Protein AF-A0A7L4R966-F1 (afdb_monomer)

Solvent-accessible surface area (backbone atoms only — not comparable to full-atom values): 13736 Å² total; per-residue (Å²): 116,69,69,61,38,50,58,34,18,56,29,56,20,38,30,76,81,69,46,56,59,28,62,60,49,52,53,50,52,37,44,76,53,75,39,75,69,44,72,50,102,75,61,29,39,36,34,77,32,66,62,62,89,56,29,38,35,40,34,16,38,58,23,34,49,86,76,50,84,62,70,34,65,50,76,50,66,62,84,94,44,49,32,39,34,12,28,48,56,23,23,53,18,39,45,49,49,52,55,48,57,55,68,40,50,98,67,24,20,30,38,36,35,35,29,29,15,48,62,26,53,65,91,36,84,92,46,38,29,44,40,48,52,52,49,53,51,49,30,57,74,70,70,54,73,44,71,31,38,36,25,30,34,63,34,68,51,53,63,70,52,62,74,95,72,58,64,87,88,57,57,67,78,76,44,28,40,86,81,56,77,56,26,26,42,36,26,17,54,81,45,73,70,20,44,53,51,50,51,49,52,44,65,71,67,73,47,85,41,42,46,75,53,99,42,81,56,94,49,54,14,52,58,45,42,80,77,24,44,13,25,26,36,19,27,36,36,45,67,56,77,65,42,44,74,19,35,31,52,52,65,19,55,53,51,41,54,56,51,64,76,72,108

Radius of gyration: 17.02 Å; Cα contacts (8 Å, |Δi|>4): 576; chains: 1; bounding box: 39×44×51 Å

Foldseek 3Di:
DQVQLQQQQQWAAALVVRDIDNLVSLCVLCVVLVFDWDADPSSKIKTKDDADDAEEEEEEESHAQPLEPGGDWDWDDDVPFIKIAFLVWPSLSSSLLSVCRSVAAPHHMYMRMYFRDQNPPCVDPVCHSVRLLVVVVVCVVVVHFHQEYEYETADAADFPDDPVPDDPVDDQVNTHDPPRQAFKEKEQFPDPVLVVVRQVLVVVVPDPNYYYDHDHDPGSQPVSVVRHRYIYMHTHWGDDNSYTGIMHGVVSSVVRSVSVNSD

Secondary structure (DSSP, 8-state):
-HHHHHHHHTS--BTTTTBSHHHHHHHHHHHHTT---EE-TTS-EEEEEEESS-EEEEEEE----TT--S--EEEEEETTEEEEEE--TTHHHHHHHHHHHHH--SSEEEEEEEES-SSTTTT-TTTTTHHHHHHHHHHHHTT---SEEEEE--B-S-BSS-GGG--TTS-HHHHB-TT----EEEE---SHHHHHHHHHHHHHH--TTEEE------SHHHHHTTTS-EEEEEEB-BS-TTSTTEEEEHHHHHHHHHHHTT-

pLDDT: mean 92.46, std 6.56, range [65.75, 98.62]

Nearest PDB structures (foldseek):
  2pe3-assembly1_D  TM=7.150E-01  e=3.458E-13  Pyrococcus horikoshii OT3
  1y0y-assembly1_A  TM=7.372E-01  e=1.527E-12  Pyrococcus horikoshii
  1xfo-assembly1_A  TM=7.292E-01  e=3.632E-12  Pyrococcus horikoshii
  5xoy-assembly1_B-2  TM=6.504E-01  e=4.153E-08  Thermus thermophilus HB27
  5xoy-assembly1_A-2  TM=6.232E-01  e=1.189E-07  Thermus thermophilus HB27

Structure (mmCIF, N/CA/C/O backbone):
data_AF-A0A7L4R966-F1
#
_entry.id   AF-A0A7L4R966-F1
#
loop_
_atom_site.group_PDB
_atom_site.id
_atom_site.type_symbol
_atom_site.label_atom_id
_atom_site.label_alt_id
_atom_site.label_comp_id
_atom_site.label_asym_id
_atom_site.label_entity_id
_atom_site.label_seq_id
_atom_site.pdbx_PDB_ins_code
_atom_site.Cartn_x
_atom_site.Cartn_y
_atom_site.Cartn_z
_atom_site.occupancy
_atom_site.B_iso_or_equiv
_atom_site.auth_seq_id
_atom_site.auth_comp_id
_atom_site.auth_asym_id
_atom_site.auth_atom_id
_atom_site.pdbx_PDB_model_num
ATOM 1 N N . MET A 1 1 ? -5.116 11.402 -12.173 1.00 70.12 1 MET A N 1
ATOM 2 C CA . MET A 1 1 ? -4.691 10.077 -11.661 1.00 70.12 1 MET A CA 1
ATOM 3 C C . MET A 1 1 ? -3.207 9.822 -11.926 1.00 70.12 1 MET A C 1
ATOM 5 O O . MET A 1 1 ? -2.430 9.867 -10.986 1.00 70.12 1 MET A O 1
ATOM 9 N N . VAL A 1 2 ? -2.783 9.681 -13.189 1.00 80.19 2 VAL A N 1
ATOM 10 C CA . VAL A 1 2 ? -1.385 9.358 -13.563 1.00 80.19 2 VAL A CA 1
ATOM 11 C C . VAL A 1 2 ? -0.346 10.358 -13.025 1.00 80.19 2 VAL A C 1
ATOM 13 O O . VAL A 1 2 ? 0.706 9.944 -12.550 1.00 80.19 2 VAL A O 1
ATOM 16 N N . GLY A 1 3 ? -0.6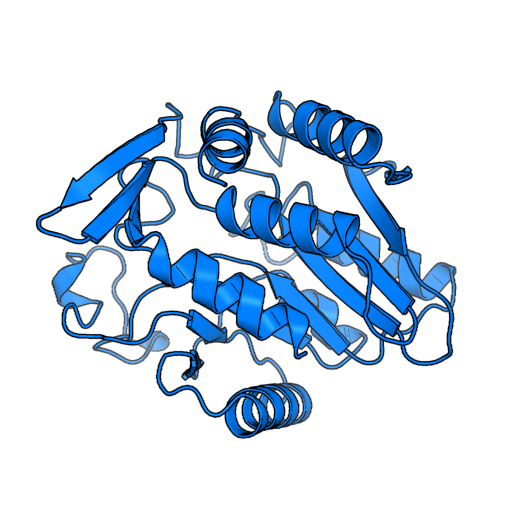46 11.664 -13.031 1.00 84.62 3 GLY A N 1
ATOM 17 C CA . GLY A 1 3 ? 0.282 12.696 -12.546 1.00 84.62 3 GLY A CA 1
ATOM 18 C C . GLY A 1 3 ? 0.690 12.556 -11.072 1.00 84.62 3 GLY A C 1
ATOM 19 O O . GLY A 1 3 ? 1.850 12.790 -10.749 1.00 84.62 3 GLY A O 1
ATOM 20 N N . GLY A 1 4 ? -0.222 12.115 -10.194 1.00 88.06 4 GLY A N 1
ATOM 21 C CA . GLY A 1 4 ? 0.089 11.910 -8.771 1.00 88.06 4 GLY A CA 1
ATOM 22 C C . GLY A 1 4 ? 1.010 10.710 -8.544 1.00 88.06 4 GLY A C 1
ATOM 23 O O . GLY A 1 4 ? 1.979 10.801 -7.799 1.00 88.06 4 GLY A O 1
ATOM 24 N N . ILE A 1 5 ? 0.775 9.618 -9.275 1.00 92.50 5 ILE A N 1
ATOM 25 C CA . ILE A 1 5 ? 1.628 8.421 -9.230 1.00 92.50 5 ILE A CA 1
ATOM 26 C C . ILE A 1 5 ? 3.024 8.742 -9.756 1.00 92.50 5 ILE A C 1
ATOM 28 O O . ILE A 1 5 ? 4.014 8.411 -9.115 1.00 92.50 5 ILE A O 1
ATOM 32 N N . LYS A 1 6 ? 3.108 9.452 -10.890 1.00 93.94 6 LYS A N 1
ATOM 33 C CA . LYS A 1 6 ? 4.376 9.949 -11.443 1.00 93.94 6 LYS A CA 1
ATOM 34 C C . LYS A 1 6 ? 5.157 10.751 -10.400 1.00 93.94 6 LYS A C 1
ATOM 36 O O . LYS A 1 6 ? 6.381 10.649 -10.348 1.00 93.94 6 LYS A O 1
ATOM 41 N N . GLY A 1 7 ? 4.455 11.543 -9.587 1.00 93.50 7 GLY A N 1
ATOM 42 C CA . GLY A 1 7 ? 5.028 12.300 -8.481 1.00 93.50 7 GLY A CA 1
ATOM 43 C C . GLY A 1 7 ? 5.726 11.413 -7.448 1.00 93.50 7 GLY A C 1
ATOM 44 O O . GLY A 1 7 ? 6.860 11.697 -7.074 1.00 93.50 7 GLY A O 1
ATOM 45 N N . LEU A 1 8 ? 5.098 10.307 -7.055 1.00 95.06 8 LEU A N 1
ATOM 46 C CA . LEU A 1 8 ? 5.644 9.369 -6.069 1.00 95.06 8 LEU A CA 1
ATOM 47 C C . LEU A 1 8 ? 6.736 8.467 -6.653 1.00 95.06 8 LEU A C 1
ATOM 49 O O . LEU A 1 8 ? 7.828 8.376 -6.097 1.00 95.06 8 LEU A O 1
ATOM 53 N N . ALA A 1 9 ? 6.474 7.849 -7.804 1.00 93.94 9 ALA A N 1
ATOM 54 C CA . ALA A 1 9 ? 7.360 6.862 -8.425 1.00 93.94 9 ALA A CA 1
ATOM 55 C C . ALA A 1 9 ? 8.722 7.446 -8.838 1.00 93.94 9 ALA A C 1
ATOM 57 O O . ALA A 1 9 ? 9.729 6.748 -8.830 1.00 93.94 9 ALA A O 1
ATOM 58 N N . ARG A 1 10 ? 8.783 8.744 -9.169 1.00 94.81 10 ARG A N 1
ATOM 59 C CA . ARG A 1 10 ? 10.034 9.440 -9.532 1.00 94.81 10 ARG A CA 1
ATOM 60 C C . ARG A 1 10 ? 10.806 10.009 -8.345 1.00 94.81 10 ARG A C 1
ATOM 62 O O . ARG A 1 10 ? 11.819 10.669 -8.553 1.00 94.81 10 ARG A O 1
ATOM 69 N N . ARG A 1 11 ? 10.319 9.821 -7.122 1.00 94.50 11 ARG A N 1
ATOM 70 C CA . ARG A 1 11 ? 10.960 10.337 -5.913 1.00 94.50 11 ARG A CA 1
ATOM 71 C C . ARG A 1 11 ? 11.415 9.155 -5.065 1.00 94.50 11 ARG A C 1
ATOM 73 O O . ARG A 1 11 ? 10.558 8.364 -4.676 1.00 94.50 11 ARG A O 1
ATOM 80 N N . PRO A 1 12 ? 12.720 9.000 -4.807 1.00 93.00 12 PRO A N 1
ATOM 81 C CA . PRO A 1 12 ? 13.205 7.962 -3.915 1.00 93.00 12 PRO A CA 1
ATOM 82 C C . PRO A 1 12 ? 12.959 8.354 -2.456 1.00 93.00 12 PRO A C 1
ATOM 84 O O . PRO A 1 12 ? 12.800 9.537 -2.124 1.00 93.00 12 PRO A O 1
ATOM 87 N N . PHE A 1 13 ? 12.967 7.347 -1.592 1.00 94.31 13 PHE A N 1
ATOM 88 C CA . PHE A 1 13 ? 13.159 7.509 -0.161 1.00 94.31 13 PHE A CA 1
ATOM 89 C C . PHE A 1 13 ? 13.846 6.261 0.386 1.00 94.31 13 PHE A C 1
ATOM 91 O O . PHE A 1 13 ? 13.414 5.148 0.106 1.00 94.31 13 PHE A O 1
ATOM 98 N N . ASP A 1 14 ? 14.923 6.460 1.132 1.00 91.94 14 ASP A N 1
ATOM 99 C CA . ASP A 1 14 ? 15.688 5.404 1.781 1.00 91.94 14 ASP A CA 1
ATOM 100 C C . ASP A 1 14 ? 15.198 5.262 3.225 1.00 91.94 14 ASP A C 1
ATOM 102 O O . ASP A 1 14 ? 15.312 6.197 4.021 1.00 91.94 14 ASP A O 1
ATOM 106 N N . GLY A 1 15 ? 14.654 4.094 3.572 1.00 88.94 15 GLY A N 1
ATOM 107 C CA . GLY A 1 15 ? 14.106 3.851 4.905 1.00 88.94 15 GLY A CA 1
ATOM 108 C C . GLY A 1 15 ? 15.143 3.676 6.019 1.00 88.94 15 GLY A C 1
ATOM 109 O O . GLY A 1 15 ? 14.811 3.833 7.198 1.00 88.94 15 GLY A O 1
ATOM 110 N N . HIS A 1 16 ? 16.407 3.403 5.679 1.00 86.56 16 HIS A N 1
ATOM 111 C CA . HIS A 1 16 ? 17.508 3.313 6.637 1.00 86.56 16 HIS A CA 1
ATOM 112 C C . HIS A 1 16 ? 18.003 4.697 7.043 1.00 86.56 16 HIS A C 1
ATOM 114 O O . HIS A 1 16 ? 18.103 4.999 8.234 1.00 86.56 16 HIS A O 1
ATOM 120 N N . THR A 1 17 ? 18.311 5.536 6.053 1.00 89.44 17 THR A N 1
ATOM 121 C CA . THR A 1 17 ? 18.842 6.888 6.288 1.00 89.44 17 THR A CA 1
ATOM 122 C C . THR A 1 17 ? 17.735 7.914 6.510 1.00 89.44 17 THR A C 1
ATOM 124 O O . THR A 1 17 ? 17.996 8.987 7.051 1.00 89.44 17 THR A O 1
ATOM 127 N N . ARG A 1 18 ? 16.492 7.576 6.139 1.00 89.38 18 ARG A N 1
ATOM 128 C CA . ARG A 1 18 ? 15.311 8.455 6.152 1.00 89.38 18 ARG A CA 1
ATOM 129 C C . ARG A 1 18 ? 15.494 9.699 5.300 1.00 89.38 18 ARG A C 1
ATOM 131 O O . ARG A 1 18 ? 15.049 10.791 5.656 1.00 89.38 18 ARG A O 1
ATOM 138 N N . THR A 1 19 ? 16.165 9.527 4.170 1.00 89.62 19 THR A N 1
ATOM 139 C CA . THR A 1 19 ? 16.445 10.606 3.229 1.00 89.62 19 THR A CA 1
ATOM 140 C C . THR A 1 19 ? 15.734 10.360 1.908 1.00 89.62 19 THR A C 1
ATOM 142 O O . THR A 1 19 ? 15.521 9.225 1.491 1.00 89.62 19 THR A O 1
ATOM 145 N N . GLY A 1 20 ? 15.331 11.440 1.242 1.00 92.25 20 GLY A N 1
ATOM 146 C CA . GLY A 1 20 ? 14.674 11.384 -0.059 1.00 92.25 20 GLY A CA 1
ATOM 147 C C . GLY A 1 20 ? 13.477 12.319 -0.164 1.00 92.25 20 GLY A C 1
ATOM 148 O O . GLY A 1 20 ? 12.910 12.780 0.826 1.00 92.25 20 GLY A O 1
ATOM 149 N N . THR A 1 21 ? 13.087 12.616 -1.399 1.00 95.56 21 THR A N 1
ATOM 150 C CA . THR A 1 21 ? 12.083 13.645 -1.704 1.00 95.56 21 THR A CA 1
ATOM 151 C C . THR A 1 21 ? 10.649 13.126 -1.666 1.00 95.56 21 THR A C 1
ATOM 153 O O . THR A 1 21 ? 9.713 13.923 -1.734 1.00 95.56 21 THR A O 1
ATOM 156 N N . ARG A 1 22 ? 10.429 11.805 -1.560 1.00 96.25 22 ARG A N 1
ATOM 157 C CA . ARG A 1 22 ? 9.064 11.253 -1.524 1.00 96.25 22 ARG A CA 1
ATOM 158 C C . ARG A 1 22 ? 8.321 11.651 -0.251 1.00 96.25 22 ARG A C 1
ATOM 160 O O . ARG A 1 22 ? 7.141 11.979 -0.326 1.00 96.25 22 ARG A O 1
ATOM 167 N N . HIS A 1 23 ? 9.010 11.670 0.889 1.00 97.12 23 HIS A N 1
ATOM 168 C CA . HIS A 1 23 ? 8.418 12.020 2.178 1.00 97.12 23 HIS A CA 1
ATOM 169 C C . HIS A 1 23 ? 7.844 13.446 2.184 1.00 97.12 23 HIS A C 1
ATOM 171 O O . HIS A 1 23 ? 6.656 13.627 2.453 1.00 97.12 23 HIS A O 1
ATOM 177 N N . SER A 1 24 ? 8.647 14.458 1.829 1.00 97.25 24 SER A N 1
ATOM 178 C CA . SER A 1 24 ? 8.173 15.850 1.757 1.00 97.25 24 SER A CA 1
ATOM 179 C C . SER A 1 24 ? 7.048 16.017 0.735 1.00 97.25 24 SER A C 1
ATOM 181 O O . SER A 1 24 ? 6.039 16.651 1.038 1.00 97.25 24 SER A O 1
ATOM 183 N N . TYR A 1 25 ? 7.159 15.357 -0.421 1.00 97.94 25 TYR A N 1
ATOM 184 C CA . TYR A 1 25 ? 6.119 15.371 -1.445 1.00 97.94 25 TYR A CA 1
ATOM 185 C C . TYR A 1 25 ? 4.770 14.833 -0.940 1.00 97.94 25 TYR A C 1
ATOM 187 O O . TYR A 1 25 ? 3.735 15.439 -1.209 1.00 97.94 25 TYR A O 1
ATOM 195 N N . ILE A 1 26 ? 4.754 13.726 -0.186 1.00 98.12 26 ILE A N 1
ATOM 196 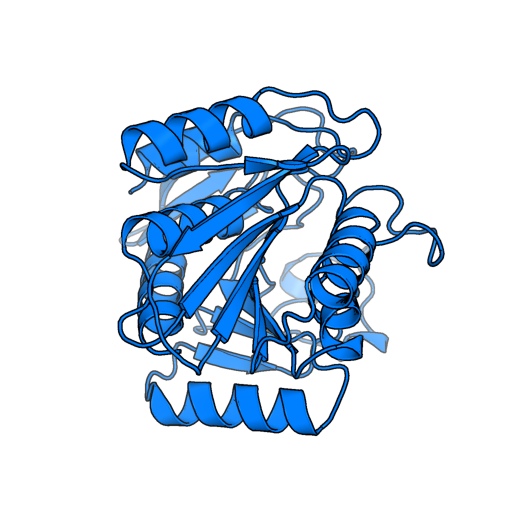C CA . ILE A 1 26 ? 3.518 13.182 0.405 1.00 98.12 26 ILE A CA 1
ATOM 197 C C . ILE A 1 26 ? 2.904 14.190 1.385 1.00 98.12 26 ILE A C 1
ATOM 199 O O . ILE A 1 26 ? 1.697 14.433 1.332 1.00 98.12 26 ILE A O 1
ATOM 203 N N . VAL A 1 27 ? 3.713 14.808 2.253 1.00 98.38 27 VAL A N 1
ATOM 204 C CA . VAL A 1 27 ? 3.237 15.821 3.212 1.00 98.38 27 VAL A CA 1
ATOM 205 C C . VAL A 1 27 ? 2.616 17.022 2.491 1.00 98.38 27 VAL A C 1
ATOM 207 O O . VAL A 1 27 ? 1.529 17.471 2.864 1.00 98.38 27 VAL A O 1
ATOM 210 N N . GLU A 1 28 ? 3.277 17.532 1.453 1.00 98.12 28 GLU A N 1
ATOM 211 C CA . GLU A 1 28 ? 2.787 18.645 0.632 1.00 98.12 28 GLU A CA 1
ATOM 212 C C . GLU A 1 28 ? 1.486 18.288 -0.093 1.00 98.12 28 GLU A C 1
ATOM 214 O O . GLU A 1 28 ? 0.517 19.046 -0.031 1.00 98.12 28 GLU A O 1
ATOM 219 N N . GLU A 1 29 ? 1.418 17.109 -0.716 1.00 98.12 29 GLU A N 1
ATOM 220 C CA . GLU A 1 29 ? 0.212 16.638 -1.399 1.00 98.12 29 GLU A CA 1
ATOM 221 C C . GLU A 1 29 ? -0.968 16.465 -0.441 1.00 98.12 29 GLU A C 1
ATOM 223 O O . GLU A 1 29 ? -2.089 16.842 -0.783 1.00 98.12 29 GLU A O 1
ATOM 228 N N . LEU A 1 30 ? -0.738 15.945 0.767 1.00 98.38 30 LEU A N 1
ATOM 229 C CA . LEU A 1 30 ? -1.771 15.843 1.799 1.00 98.38 30 LEU A CA 1
ATOM 230 C C . LEU A 1 30 ? -2.306 17.223 2.187 1.00 98.38 30 LEU A C 1
ATOM 232 O O . LEU A 1 30 ? -3.522 17.416 2.222 1.00 98.38 30 LEU A O 1
ATOM 236 N N . ARG A 1 31 ? -1.420 18.195 2.434 1.00 98.31 31 ARG A N 1
ATOM 237 C CA . ARG A 1 31 ? -1.814 19.577 2.762 1.00 98.31 31 ARG A CA 1
ATOM 238 C C . ARG A 1 31 ? -2.598 20.223 1.622 1.00 98.31 31 ARG A C 1
ATOM 240 O O . ARG A 1 31 ? -3.671 20.771 1.861 1.00 98.31 31 ARG A O 1
ATOM 247 N N . ARG A 1 32 ? -2.120 20.085 0.381 1.00 97.31 32 ARG A N 1
ATOM 248 C CA . ARG A 1 32 ? -2.788 20.595 -0.830 1.00 97.31 32 ARG A CA 1
ATOM 249 C C . ARG A 1 32 ? -4.191 20.011 -1.017 1.00 97.31 32 ARG A C 1
ATOM 251 O O . ARG A 1 32 ? -5.063 20.673 -1.566 1.00 97.31 32 ARG A O 1
ATOM 258 N N . ARG A 1 33 ? -4.421 18.789 -0.531 1.00 95.75 33 ARG A N 1
ATOM 259 C CA . ARG A 1 33 ? -5.718 18.087 -0.540 1.00 95.75 33 ARG A CA 1
ATOM 260 C C . ARG A 1 33 ? -6.565 18.348 0.712 1.00 95.75 33 ARG A C 1
ATOM 262 O O . ARG A 1 33 ? -7.506 17.605 0.984 1.00 95.75 33 ARG A O 1
ATOM 269 N N . GLY A 1 34 ? -6.222 19.350 1.524 1.00 96.69 34 GLY A N 1
ATOM 270 C CA . GLY A 1 34 ? -6.978 19.702 2.729 1.00 96.69 34 GLY A CA 1
ATOM 271 C C . GLY A 1 34 ? -6.879 18.666 3.857 1.00 96.69 34 GLY A C 1
ATOM 272 O O . GLY A 1 34 ? -7.761 18.574 4.715 1.00 96.69 34 GLY A O 1
ATOM 273 N N . CYS A 1 35 ? -5.837 17.834 3.864 1.00 97.94 35 CYS A N 1
ATOM 274 C CA . CYS A 1 35 ? -5.511 16.981 5.005 1.00 97.94 35 CYS A CA 1
ATOM 275 C C . CYS A 1 35 ? -4.589 17.719 5.983 1.00 97.94 35 CYS A C 1
ATOM 277 O O . CYS A 1 35 ? -3.901 18.673 5.626 1.00 97.94 35 CYS A O 1
ATOM 279 N N . ARG A 1 36 ? -4.560 17.251 7.234 1.00 97.75 36 ARG A N 1
ATOM 280 C CA . ARG A 1 36 ? -3.694 17.781 8.296 1.00 97.75 36 ARG A CA 1
ATOM 281 C C . ARG A 1 36 ? -2.683 16.705 8.710 1.00 97.75 36 ARG A C 1
ATOM 283 O O . ARG A 1 36 ? -2.922 16.029 9.708 1.00 97.75 36 ARG A O 1
ATOM 290 N N . PRO A 1 37 ? -1.618 16.477 7.919 1.00 98.31 37 PRO A N 1
ATOM 291 C CA . PRO A 1 37 ? -0.634 15.453 8.238 1.00 98.31 37 PRO A CA 1
ATOM 292 C C . PRO A 1 37 ? 0.167 15.811 9.492 1.00 98.31 37 PRO A C 1
ATOM 294 O O . PRO A 1 37 ? 0.593 16.957 9.653 1.00 98.31 37 PRO A O 1
ATOM 297 N N . GLN A 1 38 ? 0.416 14.816 10.338 1.00 98.19 38 GLN A N 1
ATOM 298 C CA . GLN A 1 38 ? 1.365 14.875 11.449 1.00 98.19 38 GLN A CA 1
ATOM 299 C C . GLN A 1 38 ? 2.537 13.946 11.145 1.00 98.19 38 GLN A C 1
ATOM 301 O O . GLN A 1 38 ? 2.323 12.812 10.731 1.00 98.19 38 GLN A O 1
ATOM 306 N N . VAL A 1 39 ? 3.767 14.413 11.342 1.00 97.62 39 VAL A N 1
ATOM 307 C CA . VAL A 1 39 ? 4.967 13.587 11.161 1.00 97.62 39 VAL A CA 1
ATOM 308 C C . VAL A 1 39 ? 5.505 13.224 12.536 1.00 97.62 39 VAL A C 1
ATOM 310 O O . VAL A 1 39 ? 5.703 14.109 13.368 1.00 97.62 39 VAL A O 1
ATOM 313 N N . ASP A 1 40 ? 5.701 11.934 12.797 1.00 95.50 40 ASP A N 1
ATOM 314 C CA . ASP A 1 40 ? 6.266 11.479 14.066 1.00 95.50 40 ASP A CA 1
ATOM 315 C C . ASP A 1 40 ? 7.807 11.495 14.061 1.00 95.50 40 ASP A C 1
ATOM 317 O O . ASP A 1 40 ? 8.461 11.717 13.041 1.00 95.50 40 ASP A O 1
ATOM 321 N N . ARG A 1 41 ? 8.419 11.215 15.219 1.00 92.94 41 ARG A N 1
ATOM 322 C CA . ARG A 1 41 ? 9.888 11.155 15.367 1.00 92.94 41 ARG A CA 1
ATOM 323 C C . ARG A 1 41 ? 10.567 10.062 14.528 1.00 92.94 41 ARG A C 1
ATOM 325 O O . ARG A 1 41 ? 11.795 9.997 14.466 1.00 92.94 41 ARG A O 1
ATOM 332 N N . TYR A 1 42 ? 9.791 9.146 13.955 1.00 91.94 42 TYR A N 1
ATOM 333 C CA . TYR A 1 42 ? 10.275 8.064 13.107 1.00 91.94 42 TYR A CA 1
ATOM 334 C C . TYR A 1 42 ? 10.138 8.383 11.614 1.00 91.94 42 TYR A C 1
ATOM 336 O O . TYR A 1 42 ? 10.589 7.580 10.800 1.00 91.94 42 TYR A O 1
ATOM 344 N N . GLY A 1 43 ? 9.590 9.552 11.264 1.00 93.94 43 GLY A N 1
ATOM 345 C CA . GLY A 1 43 ? 9.334 9.956 9.885 1.00 93.94 43 GLY A CA 1
ATOM 346 C C . GLY A 1 43 ? 8.073 9.325 9.297 1.00 93.94 43 GLY A C 1
ATOM 347 O O . GLY A 1 43 ? 7.896 9.363 8.084 1.00 93.94 43 GLY A O 1
ATOM 348 N N . ASN A 1 44 ? 7.201 8.727 10.118 1.00 97.50 44 ASN A N 1
ATOM 349 C CA . ASN A 1 44 ? 5.909 8.267 9.620 1.00 97.50 44 ASN A CA 1
ATOM 350 C C . ASN A 1 44 ? 4.950 9.451 9.527 1.00 97.50 44 ASN A C 1
ATOM 352 O O . ASN A 1 44 ? 4.924 10.317 10.407 1.00 97.50 44 ASN A O 1
ATOM 356 N N . ILE A 1 45 ? 4.125 9.456 8.486 1.00 98.56 45 ILE A N 1
ATOM 357 C CA . ILE A 1 45 ? 3.135 10.504 8.242 1.00 98.56 45 ILE A CA 1
ATOM 358 C C . ILE A 1 45 ? 1.762 9.968 8.635 1.00 98.56 45 ILE A C 1
ATOM 360 O O . ILE A 1 45 ? 1.339 8.931 8.137 1.00 98.56 45 ILE A O 1
ATOM 364 N N . TRP A 1 46 ? 1.055 10.693 9.494 1.00 98.56 46 TRP A N 1
ATOM 365 C CA . TRP A 1 46 ? -0.246 10.332 10.045 1.00 98.56 46 TRP A CA 1
ATOM 366 C C . TRP A 1 46 ? -1.322 11.300 9.572 1.00 98.56 46 TRP A C 1
ATOM 368 O O . TRP A 1 46 ? -1.145 12.517 9.636 1.00 98.56 46 TRP A O 1
ATOM 378 N N . VAL A 1 47 ? -2.471 10.771 9.165 1.00 98.56 47 VAL A N 1
ATOM 379 C CA . VAL A 1 47 ? -3.678 11.553 8.885 1.00 98.56 47 VAL A CA 1
ATOM 380 C C . VAL A 1 47 ? -4.872 10.865 9.527 1.00 98.56 47 VAL A C 1
ATOM 382 O O . VAL A 1 47 ? -5.173 9.718 9.219 1.00 98.56 47 VAL A O 1
ATOM 385 N N . GLU A 1 48 ? -5.596 11.579 10.381 1.00 97.94 48 GLU A N 1
ATOM 386 C CA . GLU A 1 48 ? -6.853 11.100 10.958 1.00 97.94 48 GLU A CA 1
ATOM 387 C C . GLU A 1 48 ? -8.037 11.824 10.303 1.00 97.94 48 GLU A C 1
ATOM 389 O O . GLU A 1 48 ? -8.016 13.048 10.142 1.00 97.94 48 GLU A O 1
ATOM 394 N N . LYS A 1 49 ? -9.076 11.080 9.903 1.00 97.38 49 LYS A N 1
ATOM 395 C CA . LYS A 1 49 ? -10.309 11.634 9.313 1.00 97.38 49 LYS A CA 1
ATOM 396 C C . LYS A 1 49 ? -11.549 10.935 9.859 1.00 97.38 49 LYS A C 1
ATOM 398 O O . LYS A 1 49 ? -11.520 9.747 10.180 1.00 97.38 49 LYS A O 1
ATOM 403 N N . GLY A 1 50 ? -12.660 11.667 9.833 1.00 95.75 50 GLY A N 1
ATOM 404 C CA . GLY A 1 50 ? -13.961 11.181 10.277 1.00 95.75 50 GLY A CA 1
ATOM 405 C C . GLY A 1 50 ? -14.095 11.150 11.797 1.00 95.75 50 GLY A C 1
ATOM 406 O O . GLY A 1 50 ? -13.165 11.461 12.542 1.00 95.75 50 GLY A O 1
ATOM 407 N N . SER A 1 51 ? -15.285 10.783 12.245 1.00 92.50 51 SER A N 1
ATOM 408 C CA . SER A 1 51 ? -15.649 10.655 13.649 1.00 92.50 51 SER A CA 1
ATOM 409 C C . SER A 1 51 ? -16.572 9.448 13.810 1.00 92.50 51 SER A C 1
ATOM 411 O O . SER A 1 51 ? -17.338 9.094 12.913 1.00 92.50 51 SER A O 1
ATOM 413 N N . GLY A 1 52 ? -16.466 8.760 14.942 1.00 91.94 52 GLY A N 1
ATOM 414 C CA . GLY A 1 52 ? -17.294 7.598 15.251 1.00 91.94 52 GLY A CA 1
ATOM 415 C C . GLY A 1 52 ? -16.521 6.491 15.953 1.00 91.94 52 GLY A C 1
ATOM 416 O O . GLY A 1 52 ? -15.303 6.563 16.106 1.00 91.94 52 GLY A O 1
ATOM 417 N N . LYS A 1 53 ? -17.260 5.471 16.400 1.00 91.62 53 LYS A N 1
ATOM 418 C CA . LYS A 1 53 ? -16.706 4.361 17.190 1.00 91.62 53 LYS A CA 1
ATOM 419 C C . LYS A 1 53 ? -15.848 3.418 16.345 1.00 91.62 53 LYS A C 1
ATOM 421 O O . LYS A 1 53 ? -14.759 3.051 16.772 1.00 91.62 53 LYS A O 1
ATOM 426 N N . ARG A 1 54 ? -16.326 3.060 15.146 1.00 95.50 54 ARG A N 1
ATOM 427 C CA . ARG A 1 54 ? -15.590 2.177 14.233 1.00 95.50 54 ARG A CA 1
ATOM 428 C C . ARG A 1 54 ? -14.367 2.910 13.686 1.00 95.50 54 ARG A C 1
ATOM 430 O O . ARG A 1 54 ? -14.527 3.976 13.094 1.00 95.50 54 ARG A O 1
ATOM 437 N N . THR A 1 55 ? -13.183 2.344 13.873 1.00 97.88 55 THR A N 1
ATOM 438 C CA . THR A 1 55 ? -11.891 2.884 13.451 1.00 97.88 55 THR A CA 1
ATOM 439 C C . THR A 1 55 ? -11.183 1.908 12.517 1.00 97.88 55 THR A C 1
ATOM 441 O O . THR A 1 55 ? -10.944 0.761 12.880 1.00 97.88 55 THR A O 1
ATOM 444 N N . VAL A 1 56 ? -10.783 2.369 11.334 1.00 98.00 56 VAL A N 1
ATOM 445 C CA . VAL A 1 56 ? -9.982 1.586 10.376 1.00 98.00 56 VAL A CA 1
ATOM 446 C C . VAL A 1 56 ? -8.600 2.209 10.226 1.00 98.00 56 VAL A C 1
ATOM 448 O O . VAL A 1 56 ? -8.478 3.432 10.192 1.00 98.00 56 VAL A O 1
ATOM 451 N N . LEU A 1 57 ? -7.560 1.385 10.127 1.00 98.50 57 LEU A N 1
ATOM 452 C CA . LEU A 1 57 ? -6.208 1.849 9.823 1.00 98.50 57 LEU A CA 1
ATOM 453 C C . LEU A 1 57 ? -5.807 1.413 8.416 1.00 98.50 57 LEU A C 1
ATOM 455 O O . LEU A 1 57 ? -5.888 0.232 8.096 1.00 98.50 57 LEU A O 1
ATOM 459 N N . PHE A 1 58 ? -5.339 2.353 7.604 1.00 98.44 58 PHE A N 1
ATOM 460 C CA . PHE A 1 58 ? -4.726 2.094 6.305 1.00 98.44 58 PHE A CA 1
ATOM 461 C C . PHE A 1 58 ? -3.255 2.494 6.371 1.00 98.44 58 PHE A C 1
ATOM 463 O O . PHE A 1 58 ? -2.944 3.619 6.762 1.00 98.44 58 PHE A O 1
ATOM 470 N N . SER A 1 59 ? -2.359 1.588 5.997 1.00 97.94 59 SER A N 1
ATOM 471 C CA . SER A 1 59 ? -0.920 1.848 5.931 1.00 97.94 59 SER A CA 1
ATOM 472 C C . SER A 1 59 ? -0.407 1.693 4.509 1.00 97.94 59 SER A C 1
ATOM 474 O O . SER A 1 59 ? -0.977 0.930 3.742 1.00 97.94 59 SER A O 1
ATOM 476 N N . SER A 1 60 ? 0.658 2.394 4.153 1.00 97.62 60 SER A N 1
ATOM 477 C CA . SER A 1 60 ? 1.433 2.157 2.932 1.00 97.62 60 SER A CA 1
ATOM 478 C C . SER A 1 60 ? 2.856 2.637 3.172 1.00 97.62 60 SER A C 1
ATOM 480 O O . SER A 1 60 ? 3.025 3.768 3.639 1.00 97.62 60 SER A O 1
ATOM 482 N N . HIS A 1 61 ? 3.868 1.852 2.833 1.00 95.81 61 HIS A N 1
ATOM 483 C CA . HIS A 1 61 ? 5.242 2.294 3.041 1.00 95.81 61 HIS A CA 1
ATOM 484 C C . HIS A 1 61 ? 5.709 3.234 1.930 1.00 95.81 61 HIS A C 1
ATOM 486 O O . HIS A 1 61 ? 5.259 3.170 0.785 1.00 95.81 61 HIS A O 1
ATOM 492 N N . LEU A 1 62 ? 6.547 4.197 2.305 1.00 95.56 62 LEU A N 1
ATOM 493 C CA . LEU A 1 62 ? 7.026 5.249 1.414 1.00 95.56 62 LEU A CA 1
ATOM 494 C C . LEU A 1 62 ? 8.475 5.023 0.977 1.00 95.56 62 LEU A C 1
ATOM 496 O O . LEU A 1 62 ? 8.899 5.626 -0.009 1.00 95.56 62 LEU A O 1
ATOM 500 N N . ASP A 1 63 ? 9.228 4.171 1.665 1.00 93.88 63 ASP A N 1
ATOM 501 C CA . ASP A 1 63 ? 10.566 3.782 1.238 1.00 93.88 63 ASP A CA 1
ATOM 502 C C . ASP A 1 63 ? 10.557 2.962 -0.060 1.00 93.88 63 ASP A C 1
ATOM 504 O O . ASP A 1 63 ? 9.523 2.502 -0.545 1.00 93.88 63 ASP A O 1
ATOM 508 N N . VAL A 1 64 ? 11.723 2.910 -0.695 1.00 92.00 64 VAL A N 1
ATOM 509 C CA . VAL A 1 64 ? 11.996 2.161 -1.924 1.00 92.00 64 VAL A CA 1
ATOM 510 C C . VAL A 1 64 ? 13.065 1.129 -1.607 1.00 92.00 64 VAL A C 1
ATOM 512 O O . VAL A 1 64 ? 13.980 1.428 -0.837 1.00 92.00 64 VAL A O 1
ATOM 515 N N . ASP A 1 65 ? 12.989 -0.043 -2.241 1.00 89.44 65 ASP A N 1
ATOM 516 C CA . ASP A 1 65 ? 14.033 -1.058 -2.122 1.00 89.44 65 ASP A CA 1
ATOM 517 C C . ASP A 1 65 ? 15.421 -0.440 -2.418 1.00 89.44 65 ASP A C 1
ATOM 519 O O . ASP A 1 65 ? 15.623 0.163 -3.483 1.00 89.44 65 ASP A O 1
ATOM 523 N N . PRO A 1 66 ? 16.404 -0.580 -1.508 1.00 87.00 66 PRO A N 1
ATOM 524 C CA . PRO A 1 66 ? 17.721 0.043 -1.648 1.00 87.00 66 PRO A CA 1
ATOM 525 C C . PRO A 1 66 ? 18.529 -0.468 -2.854 1.00 87.00 66 PRO A C 1
ATOM 527 O O . PRO A 1 66 ? 19.515 0.159 -3.252 1.00 87.00 66 PRO A O 1
ATOM 530 N N . ARG A 1 67 ? 18.137 -1.591 -3.474 1.00 87.56 67 ARG A N 1
ATOM 531 C CA . ARG A 1 67 ? 18.731 -2.095 -4.725 1.00 87.56 67 ARG A CA 1
ATOM 532 C C . ARG A 1 67 ? 18.359 -1.228 -5.930 1.00 87.56 67 ARG A C 1
ATOM 534 O O . ARG A 1 67 ? 19.105 -1.193 -6.913 1.00 87.56 67 ARG A O 1
ATOM 541 N N . ILE A 1 68 ? 17.25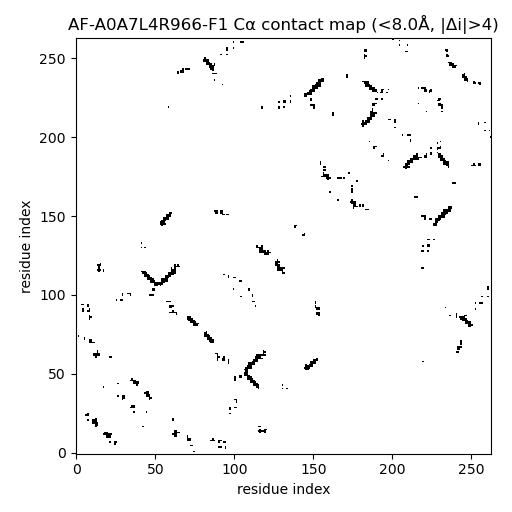9 -0.477 -5.860 1.00 88.56 68 ILE A N 1
ATOM 542 C CA . ILE A 1 68 ? 16.797 0.401 -6.937 1.00 88.56 68 ILE A CA 1
ATOM 543 C C . ILE A 1 68 ? 17.581 1.718 -6.912 1.00 88.56 68 ILE A C 1
ATOM 545 O O . ILE A 1 68 ? 17.229 2.689 -6.247 1.00 88.56 68 ILE A O 1
ATOM 549 N N . ARG A 1 69 ? 18.648 1.785 -7.715 1.00 84.38 69 ARG A N 1
ATOM 550 C CA . ARG A 1 69 ? 19.515 2.979 -7.806 1.00 84.38 69 ARG A CA 1
ATOM 551 C C . ARG A 1 69 ? 18.980 4.087 -8.713 1.00 84.38 69 ARG A C 1
ATOM 553 O O . ARG A 1 69 ? 19.427 5.227 -8.628 1.00 84.38 69 ARG A O 1
ATOM 560 N N . ARG A 1 70 ? 18.074 3.756 -9.637 1.00 86.81 70 ARG A N 1
ATOM 561 C CA . ARG A 1 70 ? 17.520 4.700 -10.617 1.00 86.81 70 ARG A CA 1
ATOM 562 C C . ARG A 1 70 ? 16.008 4.589 -10.638 1.00 86.81 70 ARG A C 1
ATOM 564 O O . ARG A 1 70 ? 15.455 3.591 -11.091 1.00 86.81 70 ARG A O 1
ATOM 571 N N . VAL A 1 71 ? 15.349 5.649 -10.185 1.00 88.75 71 VAL A N 1
ATOM 572 C CA . VAL A 1 71 ? 13.895 5.758 -10.255 1.00 88.75 71 VAL A CA 1
ATOM 573 C C . VAL A 1 71 ? 13.462 6.141 -11.663 1.00 88.75 71 VAL A C 1
ATOM 575 O O . VAL A 1 71 ? 14.032 7.028 -12.301 1.00 88.75 71 VAL A O 1
ATOM 578 N N . SER A 1 72 ? 12.431 5.472 -12.161 1.00 88.31 72 SER A N 1
ATOM 579 C CA . SER A 1 72 ? 11.834 5.789 -13.449 1.00 88.31 72 SER A CA 1
ATOM 580 C C . SER A 1 72 ? 10.317 5.706 -13.356 1.00 88.31 72 SER A C 1
ATOM 582 O O . SER A 1 72 ? 9.766 5.030 -12.489 1.00 88.31 72 SER A O 1
ATOM 584 N N . PHE A 1 73 ? 9.641 6.450 -14.229 1.00 94.00 73 PHE A N 1
ATOM 585 C CA . PHE A 1 73 ? 8.202 6.324 -14.408 1.00 94.00 73 PHE A CA 1
ATOM 586 C C . PHE A 1 73 ? 7.818 6.684 -15.835 1.00 94.00 73 PHE A C 1
ATOM 588 O O . PHE A 1 73 ? 8.169 7.771 -16.326 1.00 94.00 73 PHE A O 1
ATOM 595 N N . ARG A 1 74 ? 7.044 5.796 -16.451 1.00 94.88 74 ARG A N 1
ATOM 596 C CA . ARG A 1 74 ? 6.440 5.933 -17.771 1.00 94.88 74 ARG A CA 1
ATOM 597 C C . ARG A 1 74 ? 4.963 5.560 -17.682 1.00 94.88 74 ARG A C 1
ATOM 599 O O . ARG A 1 74 ? 4.552 4.742 -16.866 1.00 94.88 74 ARG A O 1
ATOM 606 N N . SER A 1 75 ? 4.166 6.181 -18.534 1.00 94.88 75 SER A N 1
ATOM 607 C CA . SER A 1 75 ? 2.781 5.791 -18.767 1.00 94.88 75 SER A CA 1
ATOM 608 C C . SER A 1 75 ? 2.577 5.725 -20.265 1.00 94.88 75 SER A C 1
ATOM 610 O O . SER A 1 75 ? 2.975 6.659 -20.961 1.00 94.88 75 SER A O 1
ATOM 612 N N . GLY A 1 76 ? 1.957 4.658 -20.740 1.00 93.81 76 GLY A N 1
ATOM 613 C CA . GLY A 1 76 ? 1.716 4.439 -22.157 1.00 93.81 76 GLY A CA 1
ATOM 614 C C . GLY A 1 76 ? 0.527 3.521 -22.376 1.00 93.81 76 GLY A C 1
ATOM 615 O O . GLY A 1 76 ? -0.274 3.292 -21.462 1.00 93.81 76 GLY A O 1
ATOM 616 N N . SER A 1 77 ? 0.440 2.999 -23.591 1.00 94.06 77 SER A N 1
ATOM 617 C CA . SER A 1 77 ? -0.537 1.987 -23.970 1.00 94.06 77 SER A CA 1
ATOM 618 C C . SER A 1 77 ? 0.187 0.721 -24.418 1.00 94.06 77 SER A C 1
ATOM 620 O O . SER A 1 77 ? 1.193 0.808 -25.116 1.00 94.06 77 SER A O 1
ATOM 622 N N . GLU A 1 78 ? -0.331 -0.437 -24.027 1.00 89.81 78 GLU A N 1
ATOM 623 C CA . GLU A 1 78 ? 0.032 -1.745 -24.578 1.00 89.81 78 GLU A CA 1
ATOM 624 C C . GLU A 1 78 ? -1.251 -2.336 -25.182 1.00 89.81 78 GLU A C 1
ATOM 626 O O . GLU A 1 78 ? -2.180 -2.715 -24.460 1.00 89.81 78 GLU A O 1
ATOM 631 N N . GLY A 1 79 ? -1.360 -2.291 -26.515 1.00 90.06 79 GLY A N 1
ATOM 632 C CA . GLY A 1 79 ? -2.641 -2.460 -27.208 1.00 90.06 79 GLY A CA 1
ATOM 633 C C . GLY A 1 79 ? -3.659 -1.403 -26.758 1.00 90.06 79 GLY A C 1
ATOM 634 O O . GLY A 1 79 ? -3.343 -0.217 -26.661 1.00 90.06 79 GLY A O 1
ATOM 635 N N . GLU A 1 80 ? -4.873 -1.835 -26.415 1.00 88.44 80 GLU A N 1
ATOM 636 C CA . GLU A 1 80 ? -5.939 -0.956 -25.902 1.00 88.44 80 GLU A CA 1
ATOM 637 C C . GLU A 1 80 ? -5.786 -0.602 -24.408 1.00 88.44 80 GLU A C 1
ATOM 639 O O . GLU A 1 80 ? -6.524 0.226 -23.861 1.00 88.44 80 GLU A O 1
ATOM 644 N N . ARG A 1 81 ? -4.836 -1.227 -23.701 1.00 91.06 81 ARG A N 1
ATOM 645 C CA . ARG A 1 81 ? -4.697 -1.089 -22.246 1.00 91.06 81 ARG A CA 1
ATOM 646 C C . ARG A 1 81 ? -3.747 0.048 -21.905 1.00 91.06 81 ARG A C 1
ATOM 648 O O . ARG A 1 81 ? -2.607 0.075 -22.352 1.00 91.06 81 ARG A O 1
ATOM 655 N N . LYS A 1 82 ? -4.171 0.951 -21.017 1.00 95.88 82 LYS A N 1
ATOM 656 C CA . LYS A 1 82 ? -3.265 1.937 -20.404 1.00 95.88 82 LYS A CA 1
ATOM 657 C C . LYS A 1 82 ? -2.415 1.265 -19.334 1.00 95.88 82 LYS A C 1
ATOM 659 O O . LYS A 1 82 ? -2.969 0.706 -18.385 1.00 95.88 82 LYS A O 1
ATOM 664 N N . VAL A 1 83 ? -1.099 1.384 -19.449 1.00 96.12 83 VAL A N 1
ATOM 665 C CA . VAL A 1 83 ? -0.121 0.749 -18.558 1.00 96.12 83 VAL A CA 1
ATOM 666 C C . VAL A 1 83 ? 0.769 1.810 -17.915 1.00 96.12 83 VAL A C 1
ATOM 668 O O . VAL A 1 83 ? 1.146 2.808 -18.535 1.00 96.12 83 VAL A O 1
ATOM 671 N N . LEU A 1 84 ? 1.066 1.605 -16.636 1.00 96.25 84 LEU A N 1
ATOM 672 C CA . LEU A 1 84 ? 2.073 2.340 -15.881 1.00 96.25 84 LEU A CA 1
ATOM 673 C C . LEU A 1 84 ? 3.320 1.472 -15.771 1.00 96.25 84 LEU A C 1
ATOM 675 O O . LEU A 1 84 ? 3.196 0.267 -15.569 1.00 96.25 84 LEU A O 1
ATOM 679 N N . SER A 1 85 ? 4.500 2.074 -15.867 1.00 95.69 85 SER A N 1
ATOM 680 C CA . SER A 1 85 ? 5.765 1.357 -15.701 1.00 95.69 85 SER A CA 1
ATOM 681 C C . SER A 1 85 ? 6.767 2.167 -14.893 1.00 95.69 85 SER A C 1
ATOM 683 O O . SER A 1 85 ? 6.807 3.393 -15.034 1.00 95.69 85 SER A O 1
ATOM 685 N N . GLY A 1 86 ? 7.587 1.511 -14.076 1.00 94.19 86 GLY A N 1
ATOM 686 C CA . GLY A 1 86 ? 8.619 2.170 -13.279 1.00 94.19 86 GLY A CA 1
ATOM 687 C C . GLY A 1 86 ? 8.800 1.561 -11.895 1.00 94.19 86 GLY A C 1
ATOM 688 O O . GLY A 1 86 ? 8.547 0.385 -11.685 1.00 94.19 86 GLY A O 1
ATOM 689 N N . VAL A 1 87 ? 9.196 2.394 -10.934 1.00 93.81 87 VAL A N 1
ATOM 690 C CA . VAL A 1 87 ? 9.245 2.024 -9.510 1.00 93.81 87 VAL A CA 1
ATOM 691 C C . VAL A 1 87 ? 7.848 2.218 -8.920 1.00 93.81 87 VAL A C 1
ATOM 693 O O . VAL A 1 87 ? 7.481 3.326 -8.518 1.00 93.81 87 VAL A O 1
ATOM 696 N N . LEU A 1 88 ? 7.027 1.170 -8.988 1.00 95.88 88 LEU A N 1
ATOM 697 C CA . LEU A 1 88 ? 5.629 1.178 -8.551 1.00 95.88 88 LEU A CA 1
ATO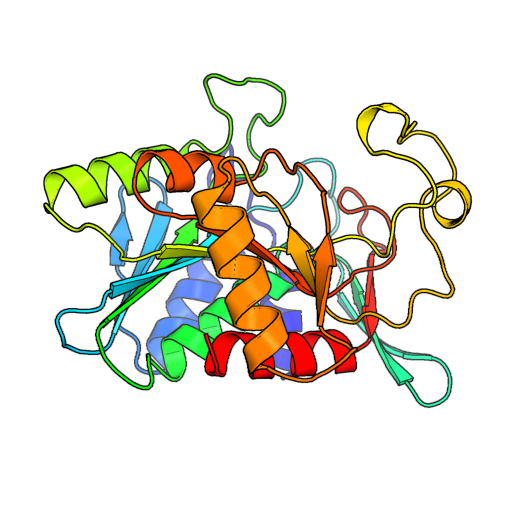M 698 C C . LEU A 1 88 ? 5.486 0.734 -7.093 1.00 95.88 88 LEU A C 1
ATOM 700 O O . LEU A 1 88 ? 4.585 1.226 -6.413 1.00 95.88 88 LEU A O 1
ATOM 704 N N . ASP A 1 89 ? 6.405 -0.099 -6.619 1.00 94.38 89 ASP A N 1
ATOM 705 C CA . ASP A 1 89 ? 6.552 -0.495 -5.225 1.00 94.38 89 ASP A CA 1
ATOM 706 C C . ASP A 1 89 ? 7.251 0.603 -4.376 1.00 94.38 89 ASP A C 1
ATOM 708 O O . ASP A 1 89 ? 8.359 1.043 -4.698 1.00 94.38 89 ASP A O 1
ATOM 712 N N . ASN A 1 90 ? 6.635 1.190 -3.346 1.00 95.06 90 ASN A N 1
ATOM 713 C CA . ASN A 1 90 ? 5.194 1.224 -3.061 1.00 95.06 90 ASN A CA 1
ATOM 714 C C . ASN A 1 90 ? 4.582 2.606 -3.348 1.00 95.06 90 ASN A C 1
ATOM 716 O O . ASN A 1 90 ? 3.717 3.139 -2.645 1.00 95.06 90 ASN A O 1
ATOM 720 N N . ALA A 1 91 ? 5.024 3.222 -4.448 1.00 96.81 91 ALA A N 1
ATOM 721 C CA . ALA A 1 91 ? 4.424 4.439 -4.987 1.00 96.81 91 ALA A CA 1
ATOM 722 C C . ALA A 1 91 ? 2.917 4.278 -5.270 1.00 96.81 91 ALA A C 1
ATOM 724 O O . ALA A 1 91 ? 2.160 5.244 -5.136 1.00 96.81 91 ALA A O 1
ATOM 725 N N . ILE A 1 92 ? 2.467 3.079 -5.650 1.00 97.69 92 ILE A N 1
ATOM 726 C CA . ILE A 1 92 ? 1.052 2.783 -5.891 1.00 97.69 92 ILE A CA 1
ATOM 727 C C . ILE A 1 92 ? 0.249 2.745 -4.591 1.00 97.69 92 ILE A C 1
ATOM 729 O O . ILE A 1 92 ? -0.777 3.429 -4.522 1.00 97.69 92 ILE A O 1
ATOM 733 N N . GLY A 1 93 ? 0.706 2.033 -3.559 1.00 97.75 93 GLY A N 1
ATOM 734 C CA . GLY A 1 93 ? 0.036 2.010 -2.260 1.00 97.75 93 GLY A CA 1
ATOM 735 C C . GLY A 1 93 ? -0.002 3.392 -1.621 1.00 97.75 93 GLY A C 1
ATOM 736 O O . GLY A 1 93 ? -1.076 3.843 -1.222 1.00 97.75 93 GLY A O 1
ATOM 737 N N . CYS A 1 94 ? 1.107 4.140 -1.670 1.00 98.19 94 CYS A N 1
ATOM 738 C CA . CYS A 1 94 ? 1.136 5.548 -1.261 1.00 98.19 94 CYS A CA 1
ATOM 739 C C . CYS A 1 94 ? 0.091 6.390 -2.011 1.00 98.19 94 CYS A C 1
ATOM 741 O O . CYS A 1 94 ? -0.627 7.191 -1.411 1.00 98.19 94 CYS A O 1
ATOM 743 N N . TYR A 1 95 ? -0.035 6.222 -3.331 1.00 98.25 95 TYR A N 1
ATOM 744 C CA . TYR A 1 95 ? -1.016 6.978 -4.108 1.00 98.25 95 TYR A CA 1
ATOM 745 C C . TYR A 1 95 ? -2.459 6.635 -3.724 1.00 98.25 95 TYR A C 1
ATOM 747 O O . TYR A 1 95 ? -3.298 7.527 -3.590 1.00 98.25 95 TYR A O 1
ATOM 755 N N . ILE A 1 96 ? -2.756 5.349 -3.538 1.00 98.56 96 ILE A N 1
ATOM 756 C CA . ILE A 1 96 ? -4.071 4.884 -3.094 1.00 98.56 96 ILE A CA 1
ATOM 757 C C . ILE A 1 96 ? -4.389 5.473 -1.717 1.00 98.56 96 ILE A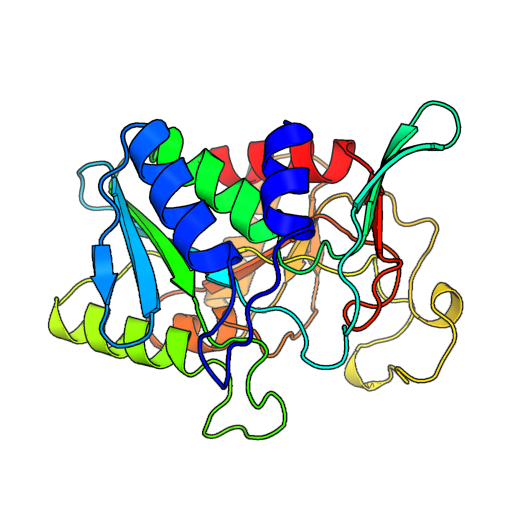 C 1
ATOM 759 O O . ILE A 1 96 ? -5.458 6.058 -1.537 1.00 98.56 96 ILE A O 1
ATOM 763 N N . ASN A 1 97 ? -3.452 5.384 -0.774 1.00 98.44 97 ASN A N 1
ATOM 764 C CA . ASN A 1 97 ? -3.623 5.870 0.590 1.00 98.44 97 ASN A CA 1
ATOM 765 C C . ASN A 1 97 ? -3.828 7.397 0.634 1.00 98.44 97 ASN A C 1
ATOM 767 O O . ASN A 1 97 ? -4.717 7.883 1.331 1.00 98.44 97 ASN A O 1
ATOM 771 N N . LEU A 1 98 ? -3.111 8.160 -0.206 1.00 98.19 98 LEU A N 1
ATOM 772 C CA . LEU A 1 98 ? -3.346 9.598 -0.410 1.00 98.19 98 LEU A CA 1
ATOM 773 C C . LEU A 1 98 ? -4.788 9.900 -0.840 1.00 98.19 98 LEU A C 1
ATOM 775 O O . LEU A 1 98 ? -5.419 10.805 -0.293 1.00 98.19 98 LEU A O 1
ATOM 779 N N . LEU A 1 99 ? -5.321 9.153 -1.812 1.00 97.75 99 LEU A N 1
ATOM 780 C CA . LEU A 1 99 ? -6.693 9.347 -2.294 1.00 97.75 99 LEU A CA 1
ATOM 781 C C . LEU A 1 99 ? -7.741 8.957 -1.246 1.00 97.75 99 LEU A C 1
ATOM 783 O O . LEU A 1 99 ? -8.795 9.592 -1.160 1.00 97.75 99 LEU A O 1
ATOM 787 N N . LEU A 1 100 ? -7.473 7.918 -0.454 1.00 97.94 100 LEU A N 1
ATOM 788 C CA . LEU A 1 100 ? -8.344 7.541 0.656 1.00 97.94 100 LEU A CA 1
ATOM 789 C C . LEU A 1 100 ? -8.338 8.620 1.746 1.00 97.94 100 LEU A C 1
ATOM 791 O O . LEU A 1 100 ? -9.414 9.025 2.188 1.00 97.94 100 LEU A O 1
ATOM 795 N N . ALA A 1 101 ? -7.165 9.147 2.106 1.00 97.88 101 ALA A N 1
ATOM 796 C CA . ALA A 1 101 ? -7.009 10.218 3.087 1.00 97.88 101 ALA A CA 1
ATOM 797 C C . ALA A 1 101 ? -7.716 11.515 2.669 1.00 97.88 101 ALA A C 1
ATOM 799 O O . ALA A 1 101 ? -8.407 12.134 3.483 1.00 97.88 101 ALA A O 1
ATOM 800 N N . GLU A 1 102 ? -7.599 11.895 1.394 1.00 96.75 102 GLU A N 1
ATOM 801 C CA . GLU A 1 102 ? -8.318 13.030 0.806 1.00 96.75 102 GLU A CA 1
ATOM 802 C C . GLU A 1 102 ? -9.833 12.867 0.962 1.00 96.75 102 GLU A C 1
ATOM 804 O O . GLU A 1 102 ? -10.513 13.767 1.455 1.00 96.75 102 GLU A O 1
ATOM 809 N N . LYS A 1 103 ? -10.359 11.697 0.583 1.00 96.81 103 LYS A N 1
ATOM 810 C CA . LYS A 1 103 ? -11.801 11.423 0.598 1.00 96.81 103 LYS A CA 1
ATOM 811 C C . LYS A 1 103 ? -12.367 11.200 2.004 1.00 96.81 103 LYS A C 1
ATOM 813 O O . LYS A 1 103 ? -13.550 11.453 2.206 1.00 96.81 103 LYS A O 1
ATOM 818 N N . GLY A 1 104 ? -11.570 10.688 2.944 1.00 96.44 104 GLY A N 1
ATOM 819 C CA . GLY A 1 104 ? -12.017 10.288 4.283 1.00 96.44 104 GLY A CA 1
ATOM 820 C C . GLY A 1 104 ? -12.932 9.048 4.291 1.00 96.44 104 GLY A C 1
ATOM 821 O O . GLY A 1 104 ? -13.403 8.611 3.238 1.00 96.44 104 GLY A O 1
ATOM 822 N N . PRO A 1 105 ? -13.198 8.437 5.458 1.00 95.62 105 PRO A N 1
ATOM 823 C CA . PRO A 1 105 ? -14.094 7.282 5.548 1.00 95.62 105 PRO A CA 1
ATOM 824 C C . PRO A 1 105 ? -15.545 7.677 5.224 1.00 95.62 105 PRO A C 1
ATOM 826 O O . PRO A 1 105 ? -15.960 8.798 5.505 1.00 95.62 105 PRO A O 1
ATOM 829 N N . LYS A 1 106 ? -16.344 6.755 4.663 1.00 91.88 106 LYS A N 1
ATOM 830 C CA . LYS A 1 106 ? -17.796 6.983 4.471 1.00 91.88 106 LYS A CA 1
ATOM 831 C C . LYS A 1 106 ? -18.564 7.018 5.799 1.00 91.88 106 LYS A C 1
ATOM 833 O O . LYS A 1 106 ? -19.596 7.666 5.893 1.00 91.88 106 LYS A O 1
ATOM 838 N N . SER A 1 107 ? -18.071 6.292 6.799 1.00 92.62 107 SER A N 1
ATOM 839 C CA . SER A 1 107 ? -18.648 6.192 8.139 1.00 92.62 107 SER A CA 1
ATOM 840 C C . SER A 1 107 ? -17.548 5.879 9.146 1.00 92.62 107 SER A C 1
ATOM 842 O O . SER A 1 107 ? -16.647 5.100 8.829 1.00 92.62 107 SER A O 1
ATOM 844 N N . GLY A 1 108 ? -17.660 6.403 10.365 1.00 95.50 108 GLY A N 1
ATOM 845 C CA . GLY A 1 108 ? -16.679 6.162 11.421 1.00 95.50 108 GLY A CA 1
ATOM 846 C C . GLY A 1 108 ? -15.397 6.975 11.245 1.00 95.50 108 GLY A C 1
ATOM 847 O O . GLY A 1 108 ? -15.389 8.050 10.643 1.00 95.50 108 GLY A O 1
ATOM 848 N N . LYS A 1 109 ? -14.307 6.448 11.797 1.00 97.69 109 LYS A N 1
ATOM 849 C CA . LYS A 1 109 ? -12.976 7.050 11.818 1.00 97.69 109 LYS A CA 1
ATOM 850 C C . LYS A 1 109 ? -12.006 6.230 10.966 1.00 97.69 109 LYS A C 1
ATOM 852 O O . LYS A 1 109 ? -12.062 5.003 10.949 1.00 97.69 109 LYS A O 1
ATOM 857 N N . ALA A 1 110 ? -11.084 6.905 10.292 1.00 98.25 110 ALA A N 1
ATOM 858 C CA . ALA A 1 110 ? -9.958 6.265 9.627 1.00 98.25 110 ALA A CA 1
ATOM 859 C C . ALA A 1 110 ? -8.640 6.958 9.977 1.00 98.25 110 ALA A C 1
ATOM 861 O O . ALA A 1 110 ? -8.588 8.182 10.129 1.00 98.25 110 ALA A O 1
ATOM 862 N N . ILE A 1 111 ? -7.589 6.151 10.092 1.00 98.50 111 ILE A N 1
ATOM 863 C CA . ILE A 1 111 ? -6.208 6.577 10.302 1.00 98.50 111 ILE A CA 1
ATOM 864 C C . ILE A 1 111 ? -5.416 6.124 9.079 1.00 98.50 111 ILE A C 1
ATOM 866 O O . ILE A 1 111 ? -5.339 4.930 8.805 1.00 98.50 111 ILE A O 1
ATOM 870 N N . TYR A 1 112 ? -4.852 7.072 8.344 1.00 98.62 112 TYR A N 1
ATOM 871 C CA . TYR A 1 112 ? -4.018 6.825 7.173 1.00 98.62 112 TYR A CA 1
ATOM 872 C C . TYR A 1 112 ? -2.571 7.077 7.557 1.00 98.62 112 TYR A C 1
ATOM 874 O O . TYR A 1 112 ? -2.244 8.162 8.049 1.00 98.62 112 TYR A O 1
ATOM 882 N N . ILE A 1 113 ? -1.724 6.075 7.363 1.00 98.44 113 ILE A N 1
ATOM 883 C CA . ILE A 1 113 ? -0.327 6.122 7.765 1.00 98.44 113 ILE A CA 1
ATOM 884 C C . ILE A 1 113 ? 0.570 5.840 6.569 1.00 98.44 113 ILE A C 1
ATOM 886 O O . ILE A 1 113 ? 0.328 4.906 5.810 1.00 98.44 113 ILE A O 1
ATOM 890 N N . PHE A 1 114 ? 1.615 6.648 6.423 1.00 98.25 114 PHE A N 1
ATOM 891 C CA . PHE A 1 114 ? 2.706 6.395 5.494 1.00 98.25 114 PHE A CA 1
ATOM 892 C C . PHE A 1 114 ? 3.946 6.048 6.299 1.00 98.25 114 PHE A C 1
ATOM 894 O O . PHE A 1 114 ? 4.404 6.869 7.100 1.00 98.25 114 PHE A O 1
ATOM 901 N N . THR A 1 115 ? 4.464 4.839 6.129 1.00 96.94 115 THR A N 1
ATOM 902 C CA . THR A 1 115 ? 5.546 4.312 6.963 1.00 96.94 115 THR A CA 1
ATOM 903 C C . THR A 1 115 ? 6.897 4.454 6.289 1.00 96.94 115 THR A C 1
ATOM 905 O O . THR A 1 115 ? 7.027 4.329 5.078 1.00 96.94 115 THR A O 1
ATOM 908 N N . ALA A 1 116 ? 7.915 4.771 7.083 1.00 93.25 116 ALA A N 1
ATOM 909 C CA . ALA A 1 116 ? 9.217 5.171 6.562 1.00 93.25 116 ALA A CA 1
ATOM 910 C C . ALA A 1 116 ? 10.235 4.031 6.397 1.00 93.25 116 ALA A C 1
ATOM 912 O O . ALA A 1 116 ? 11.321 4.305 5.911 1.00 93.25 116 ALA A O 1
ATOM 913 N N . SER A 1 117 ? 9.979 2.813 6.882 1.00 88.56 117 SER A N 1
ATOM 914 C CA . SER A 1 117 ? 11.030 1.782 6.992 1.00 88.56 117 SER A CA 1
ATOM 915 C C . SER A 1 117 ? 10.490 0.347 6.920 1.00 88.56 117 SER A C 1
ATOM 917 O O . SER A 1 117 ? 10.691 -0.443 7.847 1.00 88.56 117 SER A O 1
ATOM 919 N N . GLU A 1 118 ? 9.749 0.029 5.860 1.00 83.62 118 GLU A N 1
ATOM 920 C CA . GLU A 1 118 ? 9.307 -1.344 5.568 1.00 83.62 118 GLU A CA 1
ATOM 921 C C . GLU A 1 118 ? 10.425 -2.127 4.863 1.00 83.62 118 GLU A C 1
ATOM 923 O O . GLU A 1 118 ? 10.826 -3.191 5.343 1.00 83.62 118 GLU A O 1
ATOM 928 N N . GLU A 1 119 ? 11.012 -1.529 3.821 1.00 79.94 119 GLU A N 1
ATOM 929 C CA . GLU A 1 119 ? 12.107 -2.078 3.010 1.00 79.94 119 GLU A CA 1
ATOM 930 C C . GLU A 1 119 ? 13.424 -2.152 3.787 1.00 79.94 119 GLU A C 1
ATOM 932 O O . GLU A 1 119 ? 14.327 -2.940 3.483 1.00 79.94 119 GLU A O 1
ATOM 937 N N . ALA A 1 120 ? 13.534 -1.336 4.835 1.00 77.44 120 ALA A N 1
ATOM 938 C CA . ALA A 1 120 ? 14.712 -1.283 5.675 1.00 77.44 120 ALA A CA 1
ATOM 939 C C . ALA A 1 120 ? 14.908 -2.589 6.464 1.00 77.44 120 ALA A C 1
ATOM 941 O O . ALA A 1 120 ? 14.118 -2.967 7.329 1.00 77.44 120 ALA A O 1
ATOM 942 N N . GLU A 1 121 ? 16.046 -3.242 6.230 1.00 73.81 121 GLU A N 1
ATOM 943 C CA . GLU A 1 121 ? 16.499 -4.409 6.995 1.00 73.81 121 GLU A CA 1
ATOM 944 C C . GLU A 1 121 ? 15.530 -5.610 6.966 1.00 73.81 121 GLU A C 1
ATOM 946 O O . GLU A 1 121 ? 15.415 -6.330 7.962 1.00 73.81 121 GLU A O 1
ATOM 951 N N . LYS A 1 122 ? 14.893 -5.896 5.817 1.00 70.56 122 LYS A N 1
ATOM 952 C CA . LYS A 1 122 ? 13.998 -7.064 5.627 1.00 70.56 122 LYS A CA 1
ATOM 953 C C . LYS A 1 122 ? 14.576 -8.401 6.120 1.00 70.56 122 LYS A C 1
ATOM 955 O O . LYS A 1 122 ? 13.844 -9.264 6.593 1.00 70.56 122 LYS A O 1
ATOM 960 N N . ARG A 1 123 ? 15.905 -8.559 6.083 1.00 71.75 123 ARG A N 1
ATOM 961 C CA . ARG A 1 123 ? 16.622 -9.764 6.553 1.00 71.75 123 ARG A CA 1
ATOM 962 C C . ARG A 1 123 ? 16.806 -9.850 8.072 1.00 71.75 123 ARG A C 1
ATOM 964 O O . ARG A 1 123 ? 17.254 -10.880 8.561 1.00 71.75 123 ARG A O 1
ATOM 971 N N . ASN A 1 124 ? 16.497 -8.794 8.825 1.00 74.62 124 ASN A N 1
ATOM 972 C CA . ASN A 1 124 ? 16.623 -8.763 10.279 1.00 74.62 124 ASN A CA 1
ATOM 973 C C . ASN A 1 124 ? 15.235 -8.759 10.940 1.00 74.62 124 ASN A C 1
ATOM 975 O O . ASN A 1 124 ? 14.628 -7.695 11.085 1.00 74.62 124 ASN A O 1
ATOM 979 N N . PRO A 1 125 ? 14.745 -9.899 11.463 1.00 70.44 125 PRO A N 1
ATOM 980 C CA . PRO A 1 125 ? 13.424 -9.979 12.089 1.00 70.44 125 PRO A CA 1
ATOM 981 C C . PRO A 1 125 ? 13.221 -9.012 13.264 1.00 70.44 125 PRO A C 1
ATOM 983 O O . PRO A 1 125 ? 12.088 -8.658 13.594 1.00 70.44 125 PRO A O 1
ATOM 986 N N . ARG A 1 126 ? 14.291 -8.554 13.930 1.00 69.38 126 ARG A N 1
ATOM 987 C CA . ARG A 1 126 ? 14.191 -7.583 15.035 1.00 69.38 126 ARG A CA 1
ATOM 988 C C . ARG A 1 126 ? 13.970 -6.150 14.547 1.00 69.38 126 ARG A C 1
ATOM 990 O O . ARG A 1 126 ? 13.447 -5.341 15.314 1.00 69.38 126 ARG A O 1
ATOM 997 N N . ARG A 1 127 ? 14.325 -5.846 13.299 1.00 71.69 127 ARG A N 1
ATOM 998 C CA . ARG A 1 127 ? 14.260 -4.498 12.715 1.00 71.69 127 ARG A CA 1
ATOM 999 C C . ARG A 1 127 ? 13.324 -4.387 11.508 1.00 71.69 127 ARG A C 1
ATOM 1001 O O . ARG A 1 127 ? 12.952 -3.273 11.170 1.00 71.69 127 ARG A O 1
ATOM 1008 N N . PHE A 1 128 ? 12.854 -5.514 10.978 1.00 76.06 128 PHE A N 1
ATOM 1009 C CA . PHE A 1 128 ? 11.793 -5.592 9.981 1.00 76.06 128 PHE A CA 1
ATOM 1010 C C . PHE A 1 128 ? 10.559 -4.758 10.371 1.00 76.06 128 PHE A C 1
ATOM 1012 O O . PHE A 1 128 ? 10.057 -4.881 11.504 1.00 76.06 128 PHE A O 1
ATOM 1019 N N . ALA A 1 129 ? 10.080 -3.939 9.426 1.00 81.75 129 ALA A N 1
ATOM 1020 C CA . ALA A 1 129 ? 8.934 -3.042 9.570 1.00 81.75 129 ALA A CA 1
ATOM 1021 C C . ALA A 1 129 ? 8.987 -2.228 10.878 1.00 81.75 129 ALA A C 1
ATOM 1023 O O . ALA A 1 129 ? 8.016 -2.146 11.644 1.00 81.75 129 ALA A O 1
ATOM 1024 N N . LYS A 1 130 ? 10.162 -1.654 11.184 1.00 86.69 130 LYS A N 1
ATOM 1025 C CA . LYS A 1 130 ? 10.400 -0.890 12.420 1.00 86.69 130 LYS A CA 1
ATOM 1026 C C . LYS A 1 130 ? 9.370 0.224 12.583 1.00 86.69 130 LYS A C 1
ATOM 1028 O O . LYS A 1 130 ? 8.821 0.378 13.671 1.00 86.69 130 LYS A O 1
ATOM 1033 N N . SER A 1 131 ? 9.065 0.944 11.506 1.00 92.00 131 SER A N 1
ATOM 1034 C CA . SER A 1 131 ? 8.023 1.975 11.484 1.00 92.00 131 SER A CA 1
ATOM 1035 C C . SER A 1 131 ? 6.656 1.452 11.937 1.00 92.00 131 SER A C 1
ATOM 1037 O O . SER A 1 131 ? 6.079 2.013 12.870 1.00 92.00 131 SER A O 1
ATOM 1039 N N . ALA A 1 132 ? 6.172 0.340 11.372 1.00 93.81 132 ALA A N 1
ATOM 1040 C CA . ALA A 1 132 ? 4.903 -0.274 11.775 1.00 93.81 132 ALA A CA 1
ATOM 1041 C C . ALA A 1 132 ? 4.881 -0.663 13.265 1.00 93.81 132 ALA A C 1
ATOM 1043 O O . ALA A 1 132 ? 3.867 -0.501 13.948 1.00 93.81 132 ALA A O 1
ATOM 1044 N N . ARG A 1 133 ? 6.010 -1.128 13.817 1.00 93.06 133 ARG A N 1
ATOM 1045 C CA . ARG A 1 133 ? 6.113 -1.468 15.250 1.00 93.06 133 ARG A CA 1
ATOM 1046 C C . ARG A 1 133 ? 5.974 -0.242 16.141 1.00 93.06 133 ARG A C 1
ATOM 1048 O O . ARG A 1 133 ? 5.307 -0.315 17.173 1.00 93.06 133 ARG A O 1
ATOM 1055 N N . GLU A 1 134 ? 6.595 0.869 15.759 1.00 94.62 134 GLU A N 1
ATOM 1056 C CA . GLU A 1 134 ? 6.484 2.127 16.499 1.00 94.62 134 GLU A CA 1
ATOM 1057 C C . GLU A 1 134 ? 5.067 2.704 16.422 1.00 94.62 134 GLU A C 1
ATOM 1059 O O . GLU A 1 134 ? 4.543 3.171 17.431 1.00 94.62 134 GLU A O 1
ATOM 1064 N N . ILE A 1 135 ? 4.389 2.547 15.284 1.00 96.19 135 ILE A N 1
ATOM 1065 C CA . ILE A 1 135 ? 2.962 2.867 15.140 1.00 96.19 135 ILE A CA 1
ATOM 1066 C C . ILE A 1 135 ? 2.110 2.050 16.112 1.00 96.19 135 ILE A C 1
ATOM 1068 O O . ILE A 1 135 ? 1.287 2.615 16.827 1.00 96.19 135 ILE A O 1
ATOM 1072 N N . VAL A 1 136 ? 2.321 0.731 16.201 1.00 96.19 136 VAL A N 1
ATOM 1073 C CA . VAL A 1 136 ? 1.584 -0.118 17.154 1.00 96.19 136 VAL A CA 1
ATOM 1074 C C . VAL A 1 136 ? 1.823 0.325 18.602 1.00 96.19 136 VAL A C 1
ATOM 1076 O O . VAL A 1 136 ? 0.883 0.342 19.399 1.00 96.19 136 VAL A O 1
ATOM 1079 N N . LYS A 1 137 ? 3.055 0.708 18.967 1.00 95.81 137 LYS A N 1
ATOM 1080 C CA . LYS A 1 137 ? 3.351 1.258 20.303 1.00 95.81 137 LYS A CA 1
ATOM 1081 C C . LYS A 1 137 ? 2.606 2.570 20.547 1.00 95.81 137 LYS A C 1
ATOM 1083 O O . LYS A 1 137 ? 2.023 2.744 21.617 1.00 95.81 137 LYS A O 1
ATOM 1088 N N . GLU A 1 138 ? 2.588 3.460 19.561 1.00 96.19 138 GLU A N 1
ATOM 1089 C CA . GLU A 1 138 ? 1.916 4.753 19.660 1.00 96.19 138 GLU A CA 1
ATOM 1090 C C . GLU A 1 138 ? 0.397 4.604 19.794 1.00 96.19 138 GLU A C 1
ATOM 1092 O O . GLU A 1 138 ? -0.212 5.223 20.665 1.00 96.19 138 GLU A O 1
ATOM 1097 N N . LEU A 1 139 ? -0.215 3.720 19.005 1.00 96.75 139 LEU A N 1
ATOM 1098 C CA . LEU A 1 139 ? -1.644 3.414 19.095 1.00 96.75 139 LEU A CA 1
ATOM 1099 C C . LEU A 1 139 ? -2.013 2.859 20.473 1.00 96.75 139 LEU A C 1
ATOM 1101 O O . LEU A 1 139 ? -2.975 3.326 21.084 1.00 96.75 139 LEU A O 1
ATOM 1105 N N . LYS A 1 140 ? -1.202 1.938 21.016 1.00 96.62 140 LYS A N 1
ATOM 1106 C CA . LYS A 1 140 ? -1.373 1.428 22.387 1.00 96.62 140 LYS A CA 1
ATOM 1107 C C . LYS A 1 140 ? -1.278 2.544 23.426 1.00 96.62 140 LYS A C 1
ATOM 1109 O O . LYS A 1 140 ? -2.140 2.625 24.299 1.00 96.62 140 LYS A O 1
ATOM 1114 N N . ARG A 1 141 ? -0.283 3.431 23.312 1.00 96.62 141 ARG A N 1
ATOM 1115 C CA . ARG A 1 141 ? -0.107 4.587 24.209 1.00 96.62 141 ARG A CA 1
ATOM 1116 C C . ARG A 1 141 ? -1.314 5.525 24.173 1.00 96.62 141 ARG A C 1
ATOM 1118 O O . ARG A 1 141 ? -1.782 5.954 25.222 1.00 96.62 141 ARG A O 1
ATOM 1125 N N . LYS A 1 142 ? -1.854 5.784 22.981 1.00 95.12 142 LYS A N 1
ATOM 1126 C CA . LYS A 1 142 ? -3.060 6.599 22.771 1.00 95.12 142 LYS A CA 1
ATOM 1127 C C . LYS A 1 142 ? -4.368 5.867 23.096 1.00 95.12 142 LYS A C 1
ATOM 1129 O O . LYS A 1 142 ? -5.431 6.466 22.968 1.00 95.12 142 LYS A O 1
ATOM 1134 N N . ARG A 1 143 ? -4.313 4.589 23.496 1.00 95.88 143 ARG A N 1
ATOM 1135 C CA . ARG A 1 143 ? -5.481 3.714 23.715 1.00 95.88 143 ARG A CA 1
ATOM 1136 C C . ARG A 1 143 ? -6.407 3.633 22.493 1.00 95.88 143 ARG A C 1
ATOM 1138 O O . ARG A 1 143 ? -7.619 3.497 22.624 1.00 95.88 143 ARG A O 1
ATOM 1145 N N . ILE A 1 144 ? -5.829 3.701 21.297 1.00 95.38 144 ILE A N 1
ATOM 1146 C CA . ILE A 1 144 ? -6.545 3.549 20.032 1.00 95.38 144 ILE A CA 1
ATOM 1147 C C . ILE A 1 144 ? -6.408 2.095 19.586 1.00 95.38 144 ILE A C 1
ATOM 1149 O O . ILE A 1 144 ? -5.300 1.610 19.361 1.00 95.38 144 ILE A O 1
ATOM 1153 N N . LYS A 1 145 ? -7.539 1.408 19.421 1.00 96.19 145 LYS A N 1
ATOM 1154 C CA . LYS A 1 145 ? -7.604 0.057 18.858 1.00 96.19 145 LYS A CA 1
ATOM 1155 C C . LYS A 1 145 ? -8.467 0.086 17.593 1.00 96.19 145 LYS A C 1
ATOM 1157 O O . LYS A 1 145 ? -9.686 0.176 17.724 1.00 96.19 145 LYS A O 1
ATOM 1162 N N . PRO A 1 146 ? -7.867 0.040 16.391 1.00 97.81 146 PRO A N 1
ATOM 1163 C CA . PRO A 1 146 ? -8.624 -0.135 15.158 1.00 97.81 146 PRO A CA 1
ATOM 1164 C C . PRO A 1 146 ? -9.448 -1.427 15.198 1.00 97.81 146 PRO A C 1
ATOM 1166 O O . PRO A 1 146 ? -9.019 -2.421 15.785 1.00 97.81 146 PRO A O 1
ATOM 1169 N N . ASP A 1 147 ? -10.606 -1.433 14.545 1.00 97.88 147 ASP A N 1
ATOM 1170 C CA . ASP A 1 147 ? -11.397 -2.645 14.325 1.00 97.88 147 ASP A CA 1
ATOM 1171 C C . ASP A 1 147 ? -10.673 -3.604 13.380 1.00 97.88 147 ASP A C 1
ATOM 1173 O O . ASP A 1 147 ? -10.764 -4.820 13.535 1.00 97.88 147 ASP A O 1
ATOM 1177 N N . PHE A 1 148 ? -9.945 -3.050 12.410 1.00 97.56 148 PHE A N 1
ATOM 1178 C CA . PHE A 1 148 ? -9.034 -3.775 11.538 1.00 97.56 148 PHE A CA 1
ATOM 1179 C C . PHE A 1 148 ? -8.023 -2.826 10.883 1.00 97.56 148 PHE A C 1
ATOM 1181 O O . PHE A 1 148 ? -8.214 -1.603 10.856 1.00 97.56 148 PHE A O 1
ATOM 1188 N N . CYS A 1 149 ? -6.952 -3.407 10.349 1.00 97.62 149 CYS A N 1
ATOM 1189 C CA . CYS A 1 149 ? -5.895 -2.696 9.637 1.00 97.62 149 CYS A CA 1
ATOM 1190 C C . CYS A 1 149 ? -5.726 -3.249 8.217 1.00 97.62 149 CYS A C 1
ATOM 1192 O O . CYS A 1 149 ? -5.844 -4.452 7.996 1.00 97.62 149 CYS A O 1
ATOM 1194 N N . VAL A 1 150 ? -5.390 -2.381 7.269 1.00 97.44 150 VAL A N 1
ATOM 1195 C CA . VAL A 1 150 ? -5.081 -2.742 5.885 1.00 97.44 150 VAL A CA 1
ATOM 1196 C C . VAL A 1 150 ? -3.702 -2.194 5.543 1.00 97.44 150 VAL A C 1
ATOM 1198 O O . VAL A 1 150 ? -3.520 -0.976 5.531 1.00 97.44 150 VAL A O 1
ATOM 1201 N N . ALA A 1 151 ? -2.737 -3.071 5.273 1.00 96.75 151 ALA A N 1
ATOM 1202 C CA . ALA A 1 151 ? -1.475 -2.664 4.659 1.00 96.75 151 ALA A CA 1
ATOM 1203 C C . ALA A 1 151 ? -1.685 -2.617 3.141 1.00 96.75 151 ALA A C 1
ATOM 1205 O O . ALA A 1 151 ? -1.976 -3.631 2.516 1.00 96.75 151 ALA A O 1
ATOM 1206 N N . ILE A 1 152 ? -1.642 -1.422 2.567 1.00 97.44 152 ILE A N 1
ATOM 1207 C CA . ILE A 1 152 ? -1.805 -1.189 1.139 1.00 97.44 152 ILE A CA 1
ATOM 1208 C C . ILE A 1 152 ? -0.431 -1.306 0.497 1.00 97.44 152 ILE A C 1
ATOM 1210 O O . ILE A 1 152 ? 0.432 -0.446 0.692 1.00 97.44 152 ILE A O 1
ATOM 1214 N N . ASP A 1 153 ? -0.269 -2.351 -0.294 1.00 95.56 153 ASP A N 1
ATOM 1215 C CA . ASP A 1 153 ? 0.979 -2.678 -0.968 1.00 95.56 153 ASP A CA 1
ATOM 1216 C C . ASP A 1 153 ? 0.724 -3.056 -2.426 1.00 95.56 153 ASP A C 1
ATOM 1218 O O . ASP A 1 153 ? -0.425 -3.103 -2.856 1.00 95.56 153 ASP A O 1
ATOM 1222 N N . VAL A 1 154 ? 1.755 -3.280 -3.224 1.00 95.00 154 VAL A N 1
ATOM 1223 C CA . VAL A 1 154 ? 1.619 -3.968 -4.509 1.00 95.00 154 VAL A CA 1
ATOM 1224 C C . VAL A 1 154 ? 1.739 -5.475 -4.301 1.00 95.00 154 VAL A C 1
ATOM 1226 O O . VAL A 1 154 ? 2.214 -5.952 -3.276 1.00 95.00 154 VAL A O 1
ATOM 1229 N N . THR A 1 155 ? 1.252 -6.262 -5.255 1.00 94.19 155 THR A N 1
ATOM 1230 C CA . THR A 1 155 ? 1.312 -7.723 -5.142 1.00 94.19 155 THR A CA 1
ATOM 1231 C C . THR A 1 155 ? 1.537 -8.385 -6.491 1.00 94.19 155 THR A C 1
ATOM 1233 O O . THR A 1 155 ? 1.350 -7.764 -7.536 1.00 94.19 155 THR A O 1
ATOM 1236 N N . TYR A 1 156 ? 1.992 -9.632 -6.478 1.00 93.19 156 TYR A N 1
ATOM 1237 C CA . TYR A 1 156 ? 2.218 -10.406 -7.694 1.00 93.19 156 TYR A CA 1
ATOM 1238 C C . TYR A 1 156 ? 0.914 -11.030 -8.216 1.00 93.19 156 TYR A C 1
ATOM 1240 O O . TYR A 1 156 ? -0.004 -11.256 -7.416 1.00 93.19 156 TYR A O 1
ATOM 1248 N N . PRO A 1 157 ? 0.833 -11.384 -9.514 1.00 93.69 157 PRO A N 1
ATOM 1249 C CA . PRO A 1 157 ? -0.218 -12.249 -10.043 1.00 93.69 157 PRO A CA 1
ATOM 1250 C C . PRO A 1 157 ? -0.241 -13.596 -9.321 1.00 93.69 157 PRO A C 1
ATOM 1252 O O . PRO A 1 157 ? 0.665 -13.920 -8.544 1.00 93.69 157 PRO A O 1
ATOM 1255 N N . LYS A 1 158 ? -1.279 -14.396 -9.564 1.00 93.00 158 LYS A N 1
ATOM 1256 C CA . LYS A 1 158 ? -1.412 -15.747 -9.012 1.00 93.00 158 LYS A CA 1
ATOM 1257 C C . LYS A 1 158 ? -0.109 -16.546 -9.149 1.00 93.00 158 LYS A C 1
ATOM 1259 O O . LYS A 1 158 ? 0.489 -16.608 -10.218 1.00 93.00 158 LYS A O 1
ATOM 1264 N N . LEU A 1 159 ? 0.309 -17.172 -8.050 1.00 91.38 159 LEU A N 1
ATOM 1265 C CA . LEU A 1 159 ? 1.505 -18.008 -8.038 1.00 91.38 159 LEU A CA 1
ATOM 1266 C C . LEU A 1 159 ? 1.245 -19.319 -8.787 1.00 91.38 159 LEU A C 1
ATOM 1268 O O . LEU A 1 159 ? 0.196 -19.939 -8.588 1.00 91.38 159 LEU A O 1
ATOM 1272 N N . LEU A 1 160 ? 2.218 -19.771 -9.578 1.00 90.94 160 LEU A N 1
ATOM 1273 C CA . LEU A 1 160 ? 2.195 -21.105 -10.196 1.00 90.94 160 LEU A CA 1
ATOM 1274 C C . LEU A 1 160 ? 2.579 -22.209 -9.205 1.00 90.94 160 LEU A C 1
ATOM 1276 O O . LEU A 1 160 ? 2.170 -23.362 -9.351 1.00 90.94 160 LEU A O 1
ATOM 1280 N N . HIS A 1 161 ? 3.331 -21.848 -8.166 1.00 88.12 161 HIS A N 1
ATOM 1281 C CA . HIS A 1 161 ? 3.778 -22.753 -7.117 1.00 88.12 161 HIS A CA 1
ATOM 1282 C C . HIS A 1 161 ? 3.438 -22.192 -5.731 1.00 88.12 161 HIS A C 1
ATOM 1284 O O . HIS A 1 161 ? 3.394 -20.973 -5.556 1.00 88.12 161 HIS A O 1
ATOM 1290 N N . PRO A 1 162 ? 3.214 -23.056 -4.724 1.00 85.69 162 PRO A N 1
ATOM 1291 C CA . PRO A 1 162 ? 3.152 -22.628 -3.330 1.00 85.69 162 PRO A CA 1
ATOM 1292 C C . PRO A 1 162 ? 4.364 -21.765 -2.951 1.00 85.69 162 PRO A C 1
ATOM 1294 O O . PRO A 1 162 ? 5.479 -22.026 -3.406 1.00 85.69 162 PRO A O 1
ATOM 1297 N N . GLN A 1 163 ? 4.151 -20.733 -2.130 1.00 83.81 163 GLN A N 1
ATOM 1298 C CA . GLN A 1 163 ? 5.186 -19.743 -1.810 1.00 83.81 163 GLN A CA 1
ATOM 1299 C C . GLN A 1 163 ? 6.443 -20.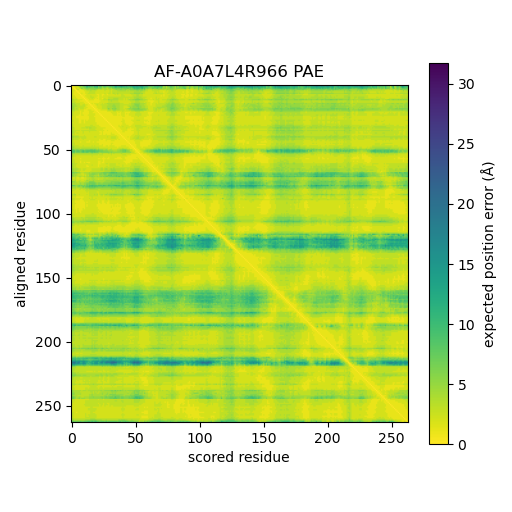362 -1.180 1.00 83.81 163 GLN A C 1
ATOM 1301 O O . GLN A 1 163 ? 7.551 -19.932 -1.486 1.00 83.81 163 GLN A O 1
ATOM 1306 N N . ASP A 1 164 ? 6.283 -21.380 -0.336 1.00 83.88 164 ASP A N 1
ATOM 1307 C CA . ASP A 1 164 ? 7.365 -22.141 0.303 1.00 83.88 164 ASP A CA 1
ATOM 1308 C C . ASP A 1 164 ? 8.236 -22.920 -0.696 1.00 83.88 164 ASP A C 1
ATOM 1310 O O . ASP A 1 164 ? 9.358 -23.301 -0.373 1.00 83.88 164 ASP A O 1
ATOM 1314 N N . LYS A 1 165 ? 7.739 -23.120 -1.921 1.00 85.00 165 LYS A N 1
ATOM 1315 C CA . LYS A 1 165 ? 8.438 -23.792 -3.023 1.00 85.00 165 LYS A CA 1
ATOM 1316 C C . LYS A 1 165 ? 8.906 -22.829 -4.113 1.00 85.00 165 LYS A C 1
ATOM 1318 O O . LYS A 1 165 ? 9.415 -23.284 -5.137 1.00 85.00 165 LYS A O 1
ATOM 1323 N N . MET A 1 166 ? 8.712 -21.521 -3.938 1.00 83.75 166 MET A N 1
ATOM 1324 C CA . MET A 1 166 ? 9.146 -20.541 -4.930 1.00 83.75 166 MET A CA 1
ATOM 1325 C C . MET A 1 166 ? 10.651 -20.297 -4.860 1.00 83.75 166 MET A C 1
ATOM 1327 O O . MET A 1 166 ? 11.197 -19.930 -3.820 1.00 83.75 166 MET A O 1
ATOM 1331 N N . ASP A 1 167 ? 11.299 -20.425 -6.014 1.00 86.19 167 ASP A N 1
ATOM 1332 C CA . ASP A 1 167 ? 12.677 -20.004 -6.237 1.00 86.19 167 ASP A CA 1
ATOM 1333 C C . ASP A 1 167 ? 12.687 -18.641 -6.936 1.00 86.19 167 ASP A C 1
ATOM 1335 O O . ASP A 1 167 ? 12.506 -18.537 -8.148 1.00 86.19 167 ASP A O 1
ATOM 1339 N N . TRP A 1 168 ? 12.909 -17.582 -6.160 1.00 82.94 168 TRP A N 1
ATOM 1340 C CA . TRP A 1 168 ? 12.910 -16.198 -6.641 1.00 82.94 168 TRP A CA 1
ATOM 1341 C C . TRP A 1 168 ? 14.027 -15.874 -7.650 1.00 82.94 168 TRP A C 1
ATOM 1343 O O . TRP A 1 168 ? 14.019 -14.780 -8.215 1.00 82.94 168 TRP A O 1
ATOM 1353 N N . GLY A 1 169 ? 14.976 -16.790 -7.880 1.00 83.25 169 GLY A N 1
ATOM 1354 C CA . GLY A 1 169 ? 15.979 -16.678 -8.940 1.00 83.25 169 GLY A CA 1
ATOM 1355 C C . GLY A 1 169 ? 15.460 -17.043 -10.337 1.00 83.25 169 GLY A C 1
ATOM 1356 O O . GLY A 1 169 ? 16.128 -16.738 -11.326 1.00 83.25 169 GLY A O 1
ATOM 1357 N N . ARG A 1 170 ? 14.284 -17.678 -10.432 1.00 86.38 170 ARG A N 1
ATOM 1358 C CA . ARG A 1 170 ? 13.657 -18.087 -11.698 1.00 86.38 170 ARG A CA 1
ATOM 1359 C C . ARG A 1 170 ? 13.086 -16.919 -12.493 1.00 86.38 170 ARG A C 1
ATOM 1361 O O . ARG A 1 170 ? 12.960 -15.795 -11.999 1.00 86.38 170 ARG A O 1
ATOM 1368 N N . LYS A 1 171 ? 12.734 -17.187 -13.756 1.00 85.69 171 LYS A N 1
ATOM 1369 C CA . LYS A 1 171 ? 12.094 -16.180 -14.609 1.00 85.69 171 LYS A CA 1
ATOM 1370 C C . LYS A 1 171 ? 10.690 -15.875 -14.098 1.00 85.69 171 LYS A C 1
ATOM 1372 O O . LYS A 1 171 ? 10.001 -16.737 -13.568 1.00 85.69 171 LYS A O 1
ATOM 1377 N N . TYR A 1 172 ? 10.247 -14.644 -14.326 1.00 85.25 172 TYR A N 1
ATOM 1378 C CA . TYR A 1 172 ? 8.940 -14.166 -13.882 1.00 85.25 172 TYR A CA 1
ATOM 1379 C C . TYR A 1 172 ? 7.778 -15.077 -14.330 1.00 85.25 172 TYR A C 1
ATOM 1381 O O . TYR A 1 172 ? 6.977 -15.497 -13.499 1.00 85.25 172 TYR A O 1
ATOM 1389 N N . ASP A 1 173 ? 7.735 -15.458 -15.611 1.00 87.75 173 ASP A N 1
ATOM 1390 C CA . ASP A 1 173 ? 6.676 -16.318 -16.172 1.00 87.75 173 ASP A CA 1
ATOM 1391 C C . ASP A 1 173 ? 6.747 -17.785 -15.691 1.00 87.75 173 ASP A C 1
ATOM 1393 O O . ASP A 1 173 ? 5.829 -18.562 -15.931 1.00 87.75 173 ASP A O 1
ATOM 1397 N N . GLU A 1 174 ? 7.824 -18.184 -15.003 1.00 88.50 174 GLU A N 1
ATOM 1398 C CA . GLU A 1 174 ? 7.940 -19.499 -14.348 1.00 88.50 174 GLU A CA 1
ATOM 1399 C C . GLU A 1 174 ? 7.396 -19.472 -12.910 1.00 88.50 174 GLU A C 1
ATOM 1401 O O . GLU A 1 174 ? 7.195 -20.519 -12.296 1.00 88.50 174 GLU A O 1
ATOM 1406 N N . LEU A 1 175 ? 7.175 -18.277 -12.354 1.00 86.94 175 LEU A N 1
ATOM 1407 C CA . LEU A 1 175 ? 6.717 -18.071 -10.980 1.00 86.94 175 LEU A CA 1
ATOM 1408 C C . LEU A 1 175 ? 5.245 -17.658 -10.915 1.00 86.94 175 LEU A C 1
ATOM 1410 O O . LEU A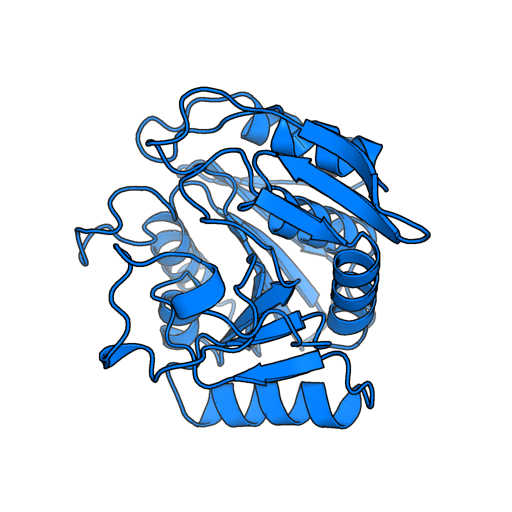 1 175 ? 4.545 -18.016 -9.961 1.00 86.94 175 LEU A O 1
ATOM 1414 N N . PHE A 1 176 ? 4.769 -16.933 -11.926 1.00 91.25 176 PHE A N 1
ATOM 1415 C CA . PHE A 1 176 ? 3.459 -16.293 -11.918 1.00 91.25 176 PHE A CA 1
ATOM 1416 C C . PHE A 1 176 ? 2.630 -16.657 -13.147 1.00 91.25 176 PHE A C 1
ATOM 1418 O O . PHE A 1 176 ? 3.142 -16.786 -14.254 1.00 91.25 176 PHE A O 1
ATOM 1425 N N . ASP A 1 177 ? 1.325 -16.802 -12.937 1.00 91.19 177 ASP A N 1
ATOM 1426 C CA . ASP A 1 177 ? 0.355 -17.041 -13.998 1.00 91.19 177 ASP A CA 1
ATOM 1427 C C . ASP A 1 177 ? 0.129 -15.751 -14.796 1.00 91.19 177 ASP A C 1
ATOM 1429 O O . ASP A 1 177 ? -0.612 -14.857 -14.381 1.00 91.19 177 ASP A O 1
ATOM 1433 N N . SER A 1 178 ? 0.762 -15.651 -15.964 1.00 84.19 178 SER A N 1
ATOM 1434 C CA . SER A 1 178 ? 0.623 -14.497 -16.862 1.00 84.19 178 SER A CA 1
ATOM 1435 C C . SER A 1 178 ? -0.784 -14.376 -17.476 1.00 84.19 178 SER A C 1
ATOM 1437 O O . SER A 1 178 ? -1.126 -13.323 -18.019 1.00 84.19 178 SER A O 1
ATOM 1439 N N . GLY A 1 179 ? -1.621 -15.418 -17.365 1.00 87.69 179 GLY A N 1
ATOM 1440 C CA . GLY A 1 179 ? -3.040 -15.408 -17.725 1.00 87.69 179 GLY A CA 1
ATOM 1441 C C . GLY A 1 179 ? -3.970 -14.944 -16.597 1.00 87.69 179 GLY A C 1
ATOM 1442 O O . GLY A 1 179 ? -5.184 -14.844 -16.810 1.00 87.69 179 GLY A O 1
ATOM 1443 N N . ASP A 1 180 ? -3.432 -14.647 -15.410 1.00 92.25 180 ASP A N 1
ATOM 1444 C CA . ASP A 1 180 ? -4.218 -14.191 -14.271 1.00 92.25 180 ASP A CA 1
ATOM 1445 C C . ASP A 1 180 ? -4.917 -12.861 -14.577 1.00 92.25 180 ASP A C 1
ATOM 1447 O O . ASP A 1 180 ? -4.313 -11.807 -14.789 1.00 92.25 180 ASP A O 1
ATOM 1451 N N . ASN A 1 181 ? -6.243 -12.931 -14.580 1.00 93.38 181 ASN A N 1
ATOM 1452 C CA . ASN A 1 181 ? -7.128 -11.810 -14.854 1.00 93.38 181 ASN A CA 1
ATOM 1453 C C . ASN A 1 181 ? -7.546 -11.058 -13.581 1.00 93.38 181 ASN A C 1
ATOM 1455 O O . ASN A 1 181 ? -8.377 -10.144 -13.671 1.00 93.38 181 ASN A O 1
ATOM 1459 N N . THR A 1 182 ? -7.030 -11.452 -12.414 1.00 97.12 182 THR A N 1
ATOM 1460 C CA . THR A 1 182 ? -7.267 -10.797 -11.127 1.00 97.12 182 THR A CA 1
ATOM 1461 C C . THR A 1 182 ? -6.526 -9.466 -11.081 1.00 97.12 182 THR A C 1
ATOM 1463 O O . THR A 1 182 ? -5.351 -9.365 -11.409 1.00 97.12 182 THR A O 1
ATOM 1466 N N . HIS A 1 183 ? -7.215 -8.405 -10.670 1.00 97.94 183 HIS A N 1
ATOM 1467 C CA . HIS A 1 183 ? -6.616 -7.076 -10.580 1.00 97.94 183 HIS A CA 1
ATOM 1468 C C . HIS A 1 183 ? -5.978 -6.817 -9.219 1.00 97.94 183 HIS A C 1
ATOM 1470 O O . HIS A 1 183 ? -5.046 -6.019 -9.135 1.00 97.94 183 HIS A O 1
ATOM 1476 N N . CYS A 1 184 ? -6.535 -7.384 -8.146 1.00 98.00 184 CYS A N 1
ATOM 1477 C CA . CYS A 1 184 ? -6.083 -7.140 -6.779 1.00 98.00 184 CYS A CA 1
ATOM 1478 C C . CYS A 1 184 ? -6.220 -8.391 -5.912 1.00 98.00 184 CYS A C 1
ATOM 1480 O O . CYS A 1 184 ? -7.218 -9.109 -6.018 1.00 98.00 184 CYS A O 1
ATOM 1482 N N . TYR A 1 185 ? -5.283 -8.567 -4.984 1.00 97.00 185 TYR A N 1
ATOM 1483 C CA . TYR A 1 185 ? -5.351 -9.612 -3.969 1.00 97.00 185 TYR A CA 1
ATOM 1484 C C . TYR A 1 185 ? -5.452 -9.036 -2.560 1.00 97.00 185 TYR A C 1
ATOM 1486 O O . TYR A 1 185 ? -4.901 -7.975 -2.262 1.00 97.00 185 TYR A O 1
ATOM 1494 N N . LEU A 1 186 ? -6.179 -9.755 -1.704 1.00 94.81 186 LEU A N 1
ATOM 1495 C CA . LEU A 1 186 ? -6.032 -9.681 -0.256 1.00 94.81 186 LEU A CA 1
ATOM 1496 C C . LEU A 1 186 ? -5.167 -10.860 0.184 1.00 94.81 186 LEU A C 1
ATOM 1498 O O . LEU A 1 186 ? -5.549 -12.012 -0.044 1.00 94.81 186 LEU A O 1
ATOM 1502 N N . ASP A 1 187 ? -4.060 -10.539 0.840 1.00 91.75 187 ASP A N 1
ATOM 1503 C CA . ASP A 1 187 ? -2.984 -11.448 1.230 1.00 91.75 187 ASP A CA 1
ATOM 1504 C C . ASP A 1 187 ? -2.560 -11.167 2.692 1.00 91.75 187 ASP A C 1
ATOM 1506 O O . ASP A 1 187 ? -3.211 -10.413 3.424 1.00 91.75 187 ASP A O 1
ATOM 1510 N N . GLY A 1 188 ? -1.455 -11.767 3.142 1.00 81.62 188 GLY A N 1
ATOM 1511 C CA . GLY A 1 188 ? -0.773 -11.375 4.380 1.00 81.62 188 GLY A CA 1
ATOM 1512 C C . GLY A 1 188 ? -1.504 -11.787 5.659 1.00 81.62 188 GLY A C 1
ATOM 1513 O O . GLY A 1 188 ? -1.322 -11.184 6.715 1.00 81.62 188 GLY A O 1
ATOM 1514 N N . PHE A 1 189 ? -2.364 -12.807 5.595 1.00 87.94 189 PHE A N 1
ATOM 1515 C CA . PHE A 1 189 ? -3.119 -13.254 6.762 1.00 87.94 189 PHE A CA 1
ATOM 1516 C C . PHE A 1 189 ? -2.223 -14.019 7.744 1.00 87.94 189 PHE A C 1
ATOM 1518 O O . PHE A 1 189 ? -1.805 -15.140 7.463 1.00 87.94 189 PHE A O 1
ATOM 1525 N N . SER A 1 190 ? -1.992 -13.462 8.935 1.00 85.94 190 SER A N 1
ATOM 1526 C CA . SER A 1 190 ? -1.301 -14.172 10.026 1.00 85.94 190 SER A CA 1
ATOM 1527 C C . SER A 1 190 ? -2.232 -14.890 11.001 1.00 85.94 190 SER A C 1
ATOM 1529 O O . SER A 1 190 ? -1.774 -15.716 11.790 1.00 85.94 190 SER A O 1
ATOM 1531 N N . ARG A 1 191 ? -3.542 -14.606 10.970 1.00 90.38 191 ARG A N 1
ATOM 1532 C CA . ARG A 1 191 ? -4.537 -15.254 11.838 1.00 90.38 191 ARG A CA 1
ATOM 1533 C C . ARG A 1 191 ? -5.816 -15.628 11.085 1.00 90.38 191 ARG A C 1
ATOM 1535 O O . ARG A 1 191 ? -6.240 -14.898 10.184 1.00 90.38 191 ARG A O 1
ATOM 1542 N N . PRO A 1 192 ? -6.534 -16.681 11.530 1.00 92.94 192 PRO A N 1
ATOM 1543 C CA . PRO A 1 192 ? -7.814 -17.074 10.937 1.00 92.94 192 PRO A CA 1
ATOM 1544 C C . PRO A 1 192 ? -8.876 -15.967 10.948 1.00 92.94 192 PRO A C 1
ATOM 1546 O O . PRO A 1 192 ? -9.666 -15.856 10.013 1.00 92.94 192 PRO A O 1
ATOM 1549 N N . VAL A 1 193 ? -8.907 -15.125 11.991 1.00 95.00 193 VAL A N 1
ATOM 1550 C CA . VAL A 1 193 ? -9.860 -14.003 12.078 1.00 95.00 193 VAL A CA 1
ATOM 1551 C C . VAL A 1 193 ? -9.654 -12.994 10.949 1.00 95.00 193 VAL A C 1
ATOM 1553 O O . VAL A 1 193 ? -10.626 -12.547 10.344 1.00 95.00 193 VAL A O 1
ATOM 1556 N N . SER A 1 194 ? -8.401 -12.708 10.612 1.00 95.00 194 SER A N 1
ATOM 1557 C CA . SER A 1 194 ? -8.035 -11.759 9.569 1.00 95.00 194 SER A CA 1
ATOM 1558 C C . SER A 1 194 ? -8.349 -12.314 8.182 1.00 95.00 194 SER A C 1
ATOM 1560 O O . SER A 1 194 ? -8.926 -11.612 7.353 1.00 95.00 194 SER A O 1
ATOM 1562 N N . ARG A 1 195 ? -8.110 -13.618 7.973 1.00 94.31 195 ARG A N 1
ATOM 1563 C CA . ARG A 1 195 ? -8.529 -14.332 6.756 1.00 94.31 195 ARG A CA 1
ATOM 1564 C C . ARG A 1 195 ? -10.043 -14.299 6.564 1.00 94.31 195 ARG A C 1
ATOM 1566 O O . ARG A 1 195 ? -10.520 -13.966 5.481 1.00 94.31 195 ARG A O 1
ATOM 1573 N N . ARG A 1 196 ? -10.821 -14.591 7.614 1.00 95.88 196 ARG A N 1
ATOM 1574 C CA . ARG A 1 196 ? -12.294 -14.524 7.556 1.00 95.88 196 ARG A CA 1
ATOM 1575 C C . ARG A 1 196 ? -12.790 -13.122 7.204 1.00 95.88 196 ARG A C 1
ATOM 1577 O O . ARG A 1 196 ? -13.712 -12.998 6.400 1.00 95.88 196 ARG A O 1
ATOM 1584 N N . LEU A 1 197 ? -12.164 -12.088 7.765 1.00 95.69 197 LEU A N 1
ATOM 1585 C CA . LEU A 1 197 ? -12.485 -10.698 7.456 1.00 95.69 197 LEU A CA 1
ATOM 1586 C C . LEU A 1 197 ? -12.196 -10.358 5.983 1.00 95.69 197 LEU A C 1
ATOM 1588 O O . LEU A 1 197 ? -13.067 -9.814 5.306 1.00 95.69 197 LEU A O 1
ATOM 1592 N N . GLY A 1 198 ? -11.022 -10.733 5.465 1.00 94.88 198 GLY A N 1
ATOM 1593 C CA . GLY A 1 198 ? -10.675 -10.528 4.055 1.00 94.88 198 GLY A CA 1
ATOM 1594 C C . GLY A 1 198 ? -11.652 -11.225 3.102 1.00 94.88 198 GLY A C 1
ATOM 1595 O O . GLY A 1 198 ? -12.194 -10.594 2.194 1.00 94.88 198 GLY A O 1
ATOM 1596 N N . ILE A 1 199 ? -11.972 -12.498 3.365 1.00 95.94 199 ILE A N 1
ATOM 1597 C CA . ILE A 1 199 ? -12.968 -13.263 2.592 1.00 95.94 199 ILE A CA 1
ATOM 1598 C C . ILE A 1 199 ? -14.335 -12.569 2.619 1.00 95.94 199 ILE A C 1
ATOM 1600 O O . ILE A 1 199 ? -15.012 -12.498 1.592 1.00 95.94 199 ILE A O 1
ATOM 1604 N N . HIS A 1 200 ? -14.749 -12.045 3.776 1.00 96.50 200 HIS A N 1
ATOM 1605 C CA . HIS A 1 200 ? -16.008 -11.315 3.898 1.00 96.50 200 HIS A CA 1
ATOM 1606 C C . HIS A 1 200 ? -16.036 -10.069 3.000 1.00 96.50 200 HIS A C 1
ATOM 1608 O O . HIS A 1 200 ? -17.015 -9.866 2.278 1.00 96.50 200 HIS A O 1
ATOM 1614 N N . PHE A 1 201 ? -14.965 -9.267 2.984 1.00 96.69 201 PHE A N 1
ATOM 1615 C CA . PHE A 1 201 ? -14.894 -8.080 2.128 1.00 96.69 201 PHE A CA 1
ATOM 1616 C C . PHE A 1 201 ? -14.924 -8.420 0.637 1.00 96.69 201 PHE A C 1
ATOM 1618 O O . PHE A 1 201 ? -15.677 -7.793 -0.110 1.00 96.69 201 PHE A O 1
ATOM 1625 N N . VAL A 1 202 ? -14.186 -9.448 0.206 1.00 96.75 202 VAL A N 1
ATOM 1626 C CA . VAL A 1 202 ? -14.208 -9.907 -1.194 1.00 96.75 202 VAL A CA 1
ATOM 1627 C C . VAL A 1 202 ? -15.605 -10.373 -1.603 1.00 96.75 202 VAL A C 1
ATOM 1629 O O . VAL A 1 202 ? -16.145 -9.902 -2.606 1.00 96.75 202 VAL A O 1
ATOM 1632 N N . LYS A 1 203 ? -16.247 -11.224 -0.790 1.00 96.25 203 LYS A N 1
ATOM 1633 C CA . LYS A 1 203 ? -17.617 -11.701 -1.051 1.00 96.25 203 LYS A CA 1
ATOM 1634 C C . LYS A 1 203 ? -18.625 -10.554 -1.146 1.00 96.25 203 LYS A C 1
ATOM 1636 O O . LYS A 1 203 ? -19.530 -10.596 -1.977 1.00 96.25 203 LYS A O 1
ATOM 1641 N N . ARG A 1 204 ? -18.473 -9.520 -0.312 1.00 96.31 204 ARG A N 1
ATOM 1642 C CA . ARG A 1 204 ? -19.349 -8.340 -0.315 1.00 96.31 204 ARG A CA 1
ATOM 1643 C C . ARG A 1 204 ? -19.137 -7.448 -1.540 1.00 96.31 204 ARG A C 1
ATOM 1645 O O . ARG A 1 204 ? -20.098 -6.833 -1.994 1.00 96.31 204 ARG A O 1
ATOM 1652 N N . PHE A 1 205 ? -17.917 -7.370 -2.068 1.00 96.38 205 PHE A N 1
ATOM 1653 C CA . PHE A 1 205 ? -17.596 -6.519 -3.216 1.00 96.38 205 PHE A CA 1
ATOM 1654 C C . PHE A 1 205 ? -18.164 -7.040 -4.545 1.00 96.38 205 PHE A C 1
ATOM 1656 O O . PHE A 1 205 ? -18.487 -6.231 -5.410 1.00 96.38 205 PHE A O 1
ATOM 1663 N N . ARG A 1 206 ? -18.341 -8.366 -4.681 1.00 93.75 206 ARG A N 1
ATOM 1664 C CA . ARG A 1 206 ? -18.976 -9.032 -5.841 1.00 93.75 206 ARG A CA 1
ATOM 1665 C C . ARG A 1 206 ? -18.323 -8.727 -7.198 1.00 93.75 206 ARG A C 1
ATOM 1667 O O . ARG A 1 206 ? -18.998 -8.716 -8.222 1.00 93.75 206 ARG A O 1
ATOM 1674 N N . ASP A 1 207 ? -17.011 -8.518 -7.215 1.00 95.75 207 ASP A N 1
ATOM 1675 C CA . ASP A 1 207 ? -16.240 -8.389 -8.451 1.00 95.75 207 ASP A CA 1
ATOM 1676 C C . ASP A 1 207 ? -15.145 -9.456 -8.489 1.00 95.75 207 ASP A C 1
ATOM 1678 O O . ASP A 1 207 ? -14.284 -9.499 -7.611 1.00 95.75 207 ASP A O 1
ATOM 1682 N N . HIS A 1 208 ? -15.171 -10.298 -9.524 1.00 94.94 208 HIS A N 1
ATOM 1683 C CA . HIS A 1 208 ? -14.206 -11.379 -9.739 1.00 94.94 208 HIS A CA 1
ATOM 1684 C C . HIS A 1 208 ? -12.770 -10.875 -9.969 1.00 94.94 208 HIS A C 1
ATOM 1686 O O . HIS A 1 208 ? -11.830 -11.661 -9.937 1.00 94.94 208 HIS A O 1
ATOM 1692 N N . LYS A 1 209 ? -12.580 -9.567 -10.189 1.00 97.62 209 LYS A N 1
ATOM 1693 C CA . LYS A 1 209 ? -11.268 -8.921 -10.294 1.00 97.62 209 LYS A CA 1
ATOM 1694 C C . LYS A 1 209 ? -10.568 -8.727 -8.950 1.00 97.62 209 LYS A C 1
ATOM 1696 O O . LYS A 1 209 ? -9.424 -8.278 -8.942 1.00 97.62 209 LYS A O 1
ATOM 1701 N N . VAL A 1 210 ? -11.224 -9.021 -7.830 1.00 98.00 210 VAL A N 1
ATOM 1702 C CA . VAL A 1 210 ? -10.607 -9.003 -6.500 1.00 98.00 210 VAL A CA 1
ATOM 1703 C C . VAL A 1 210 ? -10.760 -10.377 -5.870 1.00 98.00 210 VAL A C 1
ATOM 1705 O O . VAL A 1 210 ? -11.868 -10.903 -5.796 1.00 98.00 210 VAL A O 1
ATOM 1708 N N . ALA A 1 211 ? -9.661 -10.942 -5.382 1.00 97.06 211 ALA A N 1
ATOM 1709 C CA . ALA A 1 211 ? -9.659 -12.256 -4.756 1.00 97.06 211 ALA A CA 1
ATOM 1710 C C . ALA A 1 211 ? -8.847 -12.260 -3.457 1.00 97.06 211 ALA A C 1
ATOM 1712 O O . ALA A 1 211 ? -8.031 -11.380 -3.202 1.00 97.06 211 ALA A O 1
ATOM 1713 N N . THR A 1 212 ? -9.075 -13.265 -2.617 1.00 94.56 212 THR A N 1
ATOM 1714 C CA . THR A 1 212 ? -8.167 -13.589 -1.511 1.00 94.56 212 THR A CA 1
ATOM 1715 C C . THR A 1 212 ? -7.168 -14.634 -1.975 1.00 94.56 212 THR A C 1
ATOM 1717 O O . THR A 1 212 ? -7.574 -15.572 -2.667 1.00 94.56 212 THR A O 1
ATOM 1720 N N . ARG A 1 213 ? -5.918 -14.551 -1.532 1.00 90.50 213 ARG A N 1
ATOM 1721 C CA . ARG A 1 213 ? -4.923 -15.594 -1.777 1.00 90.50 213 ARG A CA 1
ATOM 1722 C C . ARG A 1 213 ? -4.154 -15.911 -0.494 1.00 90.50 213 ARG A C 1
ATOM 1724 O O . ARG A 1 213 ? -4.083 -15.118 0.441 1.00 90.50 213 ARG A O 1
ATOM 1731 N N . ASP A 1 214 ? -3.666 -17.147 -0.424 1.00 81.62 214 ASP A N 1
ATOM 1732 C CA . ASP A 1 214 ? -2.808 -17.615 0.663 1.00 81.62 214 ASP A CA 1
ATOM 1733 C C . ASP A 1 214 ? -1.359 -17.258 0.321 1.00 81.62 214 ASP A C 1
ATOM 1735 O O . ASP A 1 214 ? -0.594 -18.069 -0.198 1.00 81.62 214 ASP A O 1
ATOM 1739 N N . PHE A 1 215 ? -1.034 -15.980 0.495 1.00 81.44 215 PHE A N 1
ATOM 1740 C CA . PHE A 1 215 ? 0.309 -15.452 0.308 1.00 81.44 215 PHE A CA 1
ATOM 1741 C C . PHE A 1 215 ? 0.758 -14.794 1.606 1.00 81.44 215 PHE A C 1
ATOM 1743 O O . PHE A 1 215 ? 0.134 -13.847 2.091 1.00 81.44 215 PHE A O 1
ATOM 1750 N N . HIS A 1 216 ? 1.827 -15.316 2.191 1.00 72.12 216 HIS A N 1
ATOM 1751 C CA . HIS A 1 216 ? 2.404 -14.831 3.431 1.00 72.12 216 HIS A CA 1
ATOM 1752 C C . HIS A 1 216 ? 3.536 -13.854 3.113 1.00 72.12 216 HIS A C 1
ATOM 1754 O O . HIS A 1 216 ? 4.713 -14.214 3.083 1.00 72.12 216 HIS A O 1
ATOM 1760 N N . GLY A 1 217 ? 3.176 -12.594 2.878 1.00 65.75 217 GLY A N 1
ATOM 1761 C CA . GLY A 1 217 ? 4.132 -11.496 2.950 1.00 65.75 217 GLY A CA 1
ATOM 1762 C C . GLY A 1 217 ? 4.574 -11.289 4.3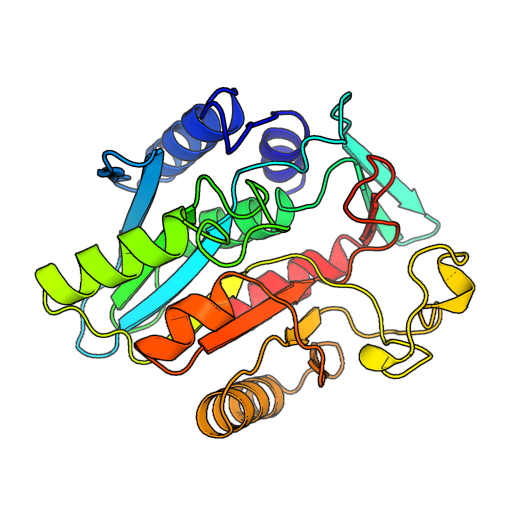99 1.00 65.75 217 GLY A C 1
ATOM 1763 O O . GLY A 1 217 ? 3.746 -11.222 5.310 1.00 65.75 217 GLY A O 1
ATOM 1764 N N . HIS A 1 218 ? 5.881 -11.182 4.637 1.00 66.50 218 HIS A N 1
ATOM 1765 C CA . HIS A 1 218 ? 6.356 -10.456 5.810 1.00 66.50 218 HIS A CA 1
ATOM 1766 C C . HIS A 1 218 ? 6.254 -8.978 5.456 1.00 66.50 218 HIS A C 1
ATOM 1768 O O . HIS A 1 218 ? 7.222 -8.404 4.980 1.00 66.50 218 HIS A O 1
ATOM 1774 N N . ASP A 1 219 ? 5.065 -8.411 5.637 1.00 78.31 219 ASP A N 1
ATOM 1775 C CA . ASP A 1 219 ? 4.762 -6.994 5.436 1.00 78.31 219 ASP A CA 1
ATOM 1776 C C . ASP A 1 219 ? 4.268 -6.368 6.759 1.00 78.31 219 ASP A C 1
ATOM 1778 O O . ASP A 1 219 ? 4.295 -6.974 7.843 1.00 78.31 219 ASP A O 1
ATOM 1782 N N . GLU A 1 220 ? 3.813 -5.120 6.698 1.00 89.25 220 GLU A N 1
ATOM 1783 C CA . GLU A 1 220 ? 3.298 -4.412 7.867 1.00 89.25 220 GLU A CA 1
ATOM 1784 C C . GLU A 1 220 ? 2.002 -5.011 8.427 1.00 89.25 220 GLU A C 1
ATOM 1786 O O . GLU A 1 220 ? 1.739 -4.865 9.628 1.00 89.25 220 GLU A O 1
ATOM 1791 N N . ALA A 1 221 ? 1.202 -5.716 7.615 1.00 92.12 221 ALA A N 1
ATOM 1792 C CA . ALA A 1 221 ? -0.022 -6.355 8.084 1.00 92.12 221 ALA A CA 1
ATOM 1793 C C . ALA A 1 221 ? 0.297 -7.361 9.188 1.00 92.12 221 ALA A C 1
ATOM 1795 O O . ALA A 1 221 ? -0.379 -7.342 10.218 1.00 92.12 221 ALA A O 1
ATOM 1796 N N . PHE A 1 222 ? 1.379 -8.135 9.058 1.00 91.06 222 PHE A N 1
ATOM 1797 C CA . PHE A 1 222 ? 1.842 -9.053 10.104 1.00 91.06 222 PHE A CA 1
ATOM 1798 C C . PHE A 1 222 ? 2.122 -8.340 11.441 1.00 91.06 222 PHE A C 1
ATOM 1800 O O . PHE A 1 222 ? 1.856 -8.865 12.527 1.00 91.06 222 PHE A O 1
ATOM 1807 N N . VAL A 1 223 ? 2.663 -7.119 11.392 1.00 92.44 223 VAL A N 1
ATOM 1808 C CA . VAL A 1 223 ? 2.930 -6.315 12.593 1.00 92.44 223 VAL A CA 1
ATOM 1809 C C . VAL A 1 223 ? 1.628 -5.798 13.201 1.00 92.44 223 VAL A C 1
ATOM 1811 O O . VAL A 1 223 ? 1.440 -5.898 14.419 1.00 92.44 223 VAL A O 1
ATOM 1814 N N . TYR A 1 224 ? 0.722 -5.283 12.370 1.00 94.56 224 TYR A N 1
ATOM 1815 C CA . TYR A 1 224 ? -0.580 -4.788 12.810 1.00 94.56 224 TYR A CA 1
ATOM 1816 C C . TYR A 1 224 ? -1.485 -5.888 13.364 1.00 94.56 224 TYR A C 1
ATOM 1818 O O . TYR A 1 224 ? -2.273 -5.613 14.276 1.00 94.56 224 TYR A O 1
ATOM 1826 N N . ASP A 1 225 ? -1.320 -7.134 12.908 1.00 93.12 225 ASP A N 1
ATOM 1827 C CA . ASP A 1 225 ? -2.173 -8.247 13.334 1.00 93.12 225 ASP A CA 1
ATOM 1828 C C . ASP A 1 225 ? -2.032 -8.527 14.836 1.00 93.12 225 ASP A C 1
ATOM 1830 O O . ASP A 1 225 ? -2.947 -9.011 15.498 1.00 93.12 225 ASP A O 1
ATOM 1834 N N . LYS A 1 226 ? -0.912 -8.121 15.442 1.00 90.88 226 LYS A N 1
ATOM 1835 C CA . LYS A 1 226 ? -0.686 -8.201 16.894 1.00 90.88 226 LYS A CA 1
ATOM 1836 C C . LYS A 1 226 ? -1.597 -7.275 17.714 1.00 90.88 226 LYS A C 1
ATOM 1838 O O . LYS A 1 226 ? -1.585 -7.350 18.941 1.00 90.88 226 LYS A O 1
ATOM 1843 N N . MET A 1 227 ? -2.350 -6.382 17.071 1.00 93.75 227 MET A N 1
ATOM 1844 C CA . MET A 1 227 ? -3.225 -5.395 17.713 1.00 93.75 227 MET A CA 1
ATOM 1845 C C . MET A 1 227 ? -4.697 -5.550 17.300 1.00 93.75 227 MET A C 1
ATOM 1847 O O . MET A 1 227 ? -5.579 -5.516 18.160 1.00 93.75 227 MET A O 1
ATOM 1851 N N . ALA A 1 228 ? -4.961 -5.728 16.007 1.00 96.00 228 ALA A N 1
ATOM 1852 C CA . ALA A 1 228 ? -6.298 -5.854 15.422 1.00 96.00 228 ALA A CA 1
ATOM 1853 C C . ALA A 1 228 ? -6.238 -6.792 14.208 1.00 96.00 228 ALA A C 1
ATOM 1855 O O . ALA A 1 228 ? -5.144 -6.963 13.683 1.00 96.00 228 ALA A O 1
ATOM 1856 N N . PRO A 1 229 ? -7.342 -7.417 13.759 1.00 96.62 229 PRO A N 1
ATOM 1857 C CA . PRO A 1 229 ? -7.348 -8.175 12.508 1.00 96.62 229 PRO A CA 1
ATOM 1858 C C . PRO A 1 229 ? -6.756 -7.355 11.358 1.00 96.62 229 PRO A C 1
ATOM 1860 O O . PRO A 1 229 ? -7.177 -6.221 11.135 1.00 96.62 229 PRO A O 1
ATOM 1863 N N . SER A 1 230 ? -5.784 -7.903 10.638 1.00 95.75 230 SER A N 1
ATOM 1864 C CA . SER A 1 230 ? -5.120 -7.193 9.546 1.00 95.75 230 SER A CA 1
ATOM 1865 C C . SER A 1 230 ? -4.846 -8.066 8.331 1.00 95.75 230 SER A C 1
ATOM 1867 O O . SER A 1 230 ? -4.684 -9.282 8.423 1.00 95.75 230 SER A O 1
ATOM 1869 N N . PHE A 1 231 ? -4.791 -7.423 7.175 1.00 95.44 231 PHE A N 1
ATOM 1870 C CA . PHE A 1 231 ? -4.414 -8.061 5.922 1.00 95.44 231 PHE A CA 1
ATOM 1871 C C . PHE A 1 231 ? -3.675 -7.071 5.033 1.00 95.44 231 PHE A C 1
ATOM 1873 O O . PHE A 1 231 ? -3.834 -5.851 5.166 1.00 95.44 231 PHE A O 1
ATOM 1880 N N . ALA A 1 232 ? -2.876 -7.614 4.127 1.00 95.19 232 ALA A N 1
ATOM 1881 C CA . ALA A 1 232 ? -2.306 -6.861 3.033 1.00 95.19 232 ALA A CA 1
ATOM 1882 C C . ALA A 1 232 ? -3.311 -6.803 1.885 1.00 95.19 232 ALA A C 1
ATOM 1884 O O . ALA A 1 232 ? -4.081 -7.741 1.659 1.00 95.19 232 ALA A O 1
ATOM 1885 N N . PHE A 1 233 ? -3.336 -5.690 1.169 1.00 96.38 233 PHE A N 1
ATOM 1886 C CA . PHE A 1 233 ? -4.171 -5.525 -0.006 1.00 96.38 233 PHE A CA 1
ATOM 1887 C C . PHE A 1 233 ? -3.424 -4.751 -1.072 1.00 96.38 233 PHE A C 1
ATOM 1889 O O . PHE A 1 233 ? -2.937 -3.653 -0.807 1.00 96.38 233 PHE A O 1
ATOM 1896 N N . GLY A 1 234 ? -3.432 -5.276 -2.294 1.00 96.06 234 GLY A N 1
ATOM 1897 C CA . GLY A 1 234 ? -2.694 -4.637 -3.364 1.00 96.06 234 GLY A CA 1
ATOM 1898 C C . GLY A 1 234 ? -3.198 -4.894 -4.766 1.00 96.06 234 GLY A C 1
ATOM 1899 O O . GLY A 1 234 ? -3.718 -5.978 -5.041 1.00 96.06 234 GLY A O 1
ATOM 1900 N N . PRO A 1 235 ? -3.051 -3.916 -5.681 1.00 97.56 235 PRO A N 1
ATOM 1901 C CA . PRO A 1 235 ? -3.165 -4.185 -7.100 1.00 97.56 235 PRO A CA 1
ATOM 1902 C C . PRO A 1 235 ? -1.994 -5.047 -7.583 1.00 97.56 235 PRO A C 1
ATOM 1904 O O . PRO A 1 235 ? -0.863 -4.914 -7.114 1.00 97.56 235 PRO A O 1
ATOM 1907 N N . VAL A 1 236 ? -2.280 -5.899 -8.563 1.00 96.81 236 VAL A N 1
ATOM 1908 C CA . VAL A 1 236 ? -1.287 -6.759 -9.202 1.00 96.81 236 VAL A CA 1
ATOM 1909 C C . VAL A 1 236 ? -0.323 -5.918 -10.034 1.00 96.81 236 VAL A C 1
ATOM 1911 O O . VAL A 1 236 ? -0.759 -5.167 -10.913 1.00 96.81 236 VAL A O 1
ATOM 1914 N N . VAL A 1 237 ? 0.970 -6.081 -9.771 1.00 95.12 237 VAL A N 1
ATOM 1915 C CA . VAL A 1 237 ? 2.091 -5.485 -10.494 1.00 95.12 237 VAL A CA 1
ATOM 1916 C C . VAL A 1 237 ? 2.946 -6.599 -11.100 1.00 95.12 237 VAL A C 1
ATOM 1918 O O . VAL A 1 237 ? 3.268 -7.594 -10.454 1.00 95.12 237 VAL A O 1
ATOM 1921 N N . TYR A 1 238 ? 3.300 -6.415 -12.367 1.00 93.44 238 TYR A N 1
ATOM 1922 C CA . TYR A 1 238 ? 4.145 -7.310 -13.143 1.00 93.44 238 TYR A CA 1
ATOM 1923 C C . TYR A 1 238 ? 5.611 -6.884 -13.080 1.00 93.44 238 TYR A C 1
ATOM 1925 O O . TYR A 1 238 ? 5.898 -5.690 -13.017 1.00 93.44 238 TYR A O 1
ATOM 1933 N N . GLY A 1 239 ? 6.533 -7.844 -13.145 1.00 89.94 239 GLY A N 1
ATOM 1934 C CA . GLY A 1 239 ? 7.965 -7.621 -12.921 1.00 89.94 239 GLY A CA 1
ATOM 1935 C C . GLY A 1 239 ? 8.366 -7.763 -11.450 1.00 89.94 239 GLY A C 1
ATOM 1936 O O . GLY A 1 239 ? 7.512 -7.877 -10.575 1.00 89.94 239 GLY A O 1
ATOM 1937 N N . HIS A 1 240 ? 9.671 -7.789 -11.177 1.00 87.69 240 HIS A N 1
ATOM 1938 C CA . HIS A 1 240 ? 10.180 -7.943 -9.811 1.00 87.69 240 HIS A CA 1
ATOM 1939 C C . HIS A 1 240 ? 10.187 -6.608 -9.062 1.00 87.69 240 HIS A C 1
ATOM 1941 O O . HIS A 1 240 ? 10.557 -5.571 -9.614 1.00 87.69 240 HIS A O 1
ATOM 1947 N N . PHE A 1 241 ? 9.822 -6.642 -7.784 1.00 89.06 241 PHE A N 1
ATOM 1948 C CA . PHE A 1 241 ? 9.673 -5.431 -6.973 1.00 89.06 241 PHE A CA 1
ATOM 1949 C C . PHE A 1 241 ? 10.992 -4.747 -6.602 1.00 89.06 241 PHE A C 1
ATOM 1951 O O . PHE A 1 241 ? 11.017 -3.546 -6.357 1.00 89.06 241 PHE A O 1
ATOM 1958 N N . ASP A 1 242 ? 12.110 -5.463 -6.686 1.00 86.19 242 ASP A N 1
ATOM 1959 C CA . ASP A 1 242 ? 13.455 -4.919 -6.493 1.00 86.19 242 ASP A CA 1
ATOM 1960 C C . ASP A 1 242 ? 14.083 -4.346 -7.772 1.00 86.19 242 ASP A C 1
ATOM 1962 O O . ASP A 1 242 ? 15.251 -3.943 -7.782 1.00 86.19 242 ASP A O 1
ATOM 1966 N N . LYS A 1 243 ? 13.314 -4.303 -8.865 1.00 88.38 243 LYS A N 1
ATOM 1967 C CA . LYS A 1 243 ? 13.740 -3.793 -10.168 1.00 88.38 243 LYS A CA 1
ATOM 1968 C C . LYS A 1 243 ? 12.887 -2.592 -10.598 1.00 88.38 243 LYS A C 1
ATOM 1970 O O . LYS A 1 243 ? 11.738 -2.455 -10.183 1.00 88.38 243 LYS A O 1
ATOM 1975 N N . PRO A 1 244 ? 13.433 -1.681 -11.427 1.00 86.12 244 PRO A N 1
ATOM 1976 C CA . PRO A 1 244 ? 12.729 -0.472 -11.865 1.00 86.12 244 PRO A CA 1
ATOM 1977 C C . PRO A 1 244 ? 11.802 -0.682 -13.078 1.00 86.12 244 PRO A C 1
ATOM 1979 O O . PRO A 1 244 ? 11.279 0.299 -13.610 1.00 86.12 244 PRO A O 1
ATOM 1982 N N . ASP A 1 245 ? 11.647 -1.914 -13.563 1.00 87.50 245 ASP A N 1
ATOM 1983 C CA . ASP A 1 245 ? 10.915 -2.296 -14.778 1.00 87.50 245 ASP A CA 1
ATOM 1984 C C . ASP A 1 245 ? 9.501 -2.830 -14.498 1.00 87.50 245 ASP A C 1
ATOM 1986 O O . ASP A 1 245 ? 8.877 -3.436 -15.371 1.00 87.50 245 ASP A O 1
ATOM 1990 N N . GLN A 1 246 ? 8.967 -2.556 -13.306 1.00 94.19 246 GLN A N 1
ATOM 1991 C CA . GLN A 1 246 ? 7.636 -2.997 -12.907 1.00 94.19 246 GLN A CA 1
ATOM 1992 C C . GLN A 1 246 ? 6.568 -2.396 -13.820 1.00 94.19 246 GLN A C 1
ATOM 1994 O O . GLN A 1 246 ? 6.691 -1.252 -14.272 1.00 94.19 246 GLN A O 1
ATOM 1999 N N . LYS A 1 247 ? 5.487 -3.139 -14.060 1.00 95.25 247 LYS A N 1
ATOM 2000 C CA . LYS A 1 247 ? 4.371 -2.740 -14.921 1.00 95.25 247 LYS A CA 1
ATOM 2001 C C . LYS A 1 247 ? 3.032 -2.994 -14.254 1.00 95.25 247 LYS A C 1
ATOM 2003 O O . LYS A 1 247 ? 2.829 -4.006 -13.604 1.00 95.25 247 LYS A O 1
ATOM 2008 N N . MET A 1 248 ? 2.071 -2.107 -14.469 1.00 96.38 248 MET A N 1
ATOM 2009 C CA . MET A 1 248 ? 0.718 -2.281 -13.954 1.00 96.38 248 MET A CA 1
ATOM 2010 C C . MET A 1 248 ? -0.316 -1.689 -14.913 1.00 96.38 248 MET A C 1
ATOM 2012 O O . MET A 1 248 ? -0.253 -0.490 -15.214 1.00 96.38 248 MET A O 1
ATOM 2016 N N . PRO A 1 249 ? -1.322 -2.465 -15.348 1.00 96.50 249 PRO A N 1
ATOM 2017 C CA . PRO A 1 249 ? -2.497 -1.918 -16.006 1.00 96.50 249 PRO A CA 1
ATOM 2018 C C . PRO A 1 249 ? -3.203 -0.897 -15.107 1.00 96.50 249 PRO A C 1
ATOM 2020 O O . PRO A 1 249 ? -3.522 -1.166 -13.949 1.00 96.50 249 PRO A O 1
ATOM 2023 N N . LEU A 1 250 ? -3.539 0.277 -15.645 1.00 96.00 250 LEU A N 1
ATOM 2024 C CA . LEU A 1 250 ? -4.232 1.329 -14.891 1.00 96.00 250 LEU A CA 1
ATOM 2025 C C . LEU A 1 250 ? -5.597 0.860 -14.347 1.00 96.00 250 LEU A C 1
ATOM 2027 O O . LEU A 1 250 ? -6.096 1.400 -13.357 1.00 96.00 250 LEU A O 1
ATOM 2031 N N . ALA A 1 251 ? -6.202 -0.151 -14.978 1.00 96.88 251 ALA A N 1
ATOM 2032 C CA . ALA A 1 251 ? -7.414 -0.803 -14.495 1.00 96.88 251 ALA A CA 1
ATOM 2033 C C . ALA A 1 251 ? -7.236 -1.423 -13.097 1.00 96.88 251 ALA A C 1
ATOM 2035 O O . ALA A 1 251 ? -8.166 -1.347 -12.296 1.00 96.88 251 ALA A O 1
ATOM 2036 N N . HIS A 1 252 ? -6.049 -1.948 -12.769 1.00 97.94 252 HIS A N 1
ATOM 2037 C CA . HIS A 1 252 ? -5.785 -2.567 -11.468 1.00 97.94 252 HIS A CA 1
ATOM 2038 C C . HIS A 1 252 ? -5.880 -1.535 -10.345 1.00 97.94 252 HIS A C 1
ATOM 2040 O O . HIS A 1 252 ? -6.604 -1.729 -9.371 1.00 97.94 252 HIS A O 1
ATOM 2046 N N . LEU A 1 253 ? -5.268 -0.364 -10.543 1.00 97.25 253 LEU A N 1
ATOM 2047 C CA . LEU A 1 253 ? -5.380 0.762 -9.617 1.00 97.25 253 LEU A CA 1
ATOM 2048 C C . LEU A 1 253 ? -6.832 1.218 -9.413 1.00 97.25 253 LEU A C 1
ATOM 2050 O O . LEU A 1 253 ? -7.249 1.511 -8.292 1.00 97.25 253 LEU A O 1
ATOM 2054 N N . ARG A 1 254 ? -7.615 1.305 -10.495 1.00 96.88 254 ARG A N 1
ATOM 2055 C CA . ARG A 1 254 ? -9.029 1.709 -10.413 1.00 96.88 254 ARG A CA 1
ATOM 2056 C C . ARG A 1 254 ? -9.842 0.705 -9.600 1.00 96.88 254 ARG A C 1
ATOM 2058 O O . ARG A 1 254 ? -10.640 1.121 -8.760 1.00 96.88 254 ARG A O 1
ATOM 2065 N N . THR A 1 255 ? -9.614 -0.590 -9.819 1.00 98.25 255 THR A N 1
ATOM 2066 C CA . THR A 1 255 ? -10.235 -1.654 -9.026 1.00 98.25 255 THR A CA 1
ATOM 2067 C C . THR A 1 255 ? -9.828 -1.553 -7.559 1.00 98.25 255 THR A C 1
ATOM 2069 O O . THR A 1 255 ? -10.715 -1.577 -6.708 1.00 98.25 255 THR A O 1
ATOM 2072 N N . ALA A 1 256 ? -8.543 -1.330 -7.266 1.00 98.19 256 ALA A N 1
ATOM 2073 C CA . ALA A 1 256 ? -8.031 -1.189 -5.904 1.00 98.19 256 ALA A CA 1
ATOM 2074 C C . ALA A 1 256 ? -8.696 -0.035 -5.140 1.00 98.19 256 ALA A C 1
ATOM 2076 O O . ALA A 1 256 ? -9.226 -0.226 -4.045 1.00 98.19 256 ALA A O 1
ATOM 2077 N N . ILE A 1 257 ? -8.754 1.154 -5.750 1.00 97.12 257 ILE A N 1
ATOM 2078 C CA . ILE A 1 257 ? -9.421 2.323 -5.159 1.00 97.12 257 ILE A CA 1
ATOM 2079 C C . ILE A 1 257 ? -10.906 2.027 -4.935 1.00 97.12 257 ILE A C 1
ATOM 2081 O O . ILE A 1 257 ? -11.440 2.325 -3.867 1.00 97.12 257 ILE A O 1
ATOM 2085 N N . ARG A 1 258 ? -11.597 1.436 -5.919 1.00 97.06 258 ARG A N 1
ATOM 2086 C CA . ARG A 1 258 ? -13.021 1.110 -5.779 1.00 97.06 258 ARG A CA 1
ATOM 2087 C C . ARG A 1 258 ? -13.244 0.112 -4.642 1.00 97.06 258 ARG A C 1
ATOM 2089 O O . ARG A 1 258 ? -14.162 0.334 -3.861 1.00 97.06 258 ARG A O 1
ATOM 2096 N N . PHE A 1 259 ? -12.416 -0.924 -4.523 1.00 97.62 259 PHE A N 1
ATOM 2097 C CA . PHE A 1 259 ? -12.503 -1.921 -3.454 1.00 97.62 259 PHE A CA 1
ATOM 2098 C C . PHE A 1 259 ? -12.323 -1.292 -2.070 1.00 97.62 259 PHE A C 1
ATOM 2100 O O . PHE A 1 259 ? -13.222 -1.384 -1.241 1.00 97.62 259 PHE A O 1
ATOM 2107 N N . LEU A 1 260 ? -11.232 -0.556 -1.840 1.00 97.06 260 LEU A N 1
ATOM 2108 C CA . LEU A 1 260 ? -10.946 0.042 -0.528 1.00 97.06 260 LEU A CA 1
ATOM 2109 C C . LEU A 1 260 ? -11.957 1.118 -0.108 1.00 97.06 260 LEU A C 1
ATOM 2111 O O . LEU A 1 260 ? -12.096 1.406 1.072 1.00 97.06 260 LEU A O 1
ATOM 2115 N N . ARG A 1 261 ? -12.712 1.701 -1.048 1.00 94.56 261 ARG A N 1
ATOM 2116 C CA . ARG A 1 261 ? -13.850 2.593 -0.744 1.00 94.56 261 ARG A CA 1
ATOM 2117 C C . ARG A 1 261 ? -15.118 1.854 -0.280 1.00 94.56 261 ARG A C 1
ATOM 2119 O O . ARG A 1 261 ? -16.096 2.525 0.074 1.00 94.56 261 ARG A O 1
ATOM 2126 N N . HIS A 1 262 ? -15.141 0.524 -0.366 1.00 90.50 262 HIS A N 1
ATOM 2127 C CA . HIS A 1 262 ? -16.228 -0.351 0.096 1.00 90.50 262 HIS A CA 1
ATOM 2128 C C . HIS A 1 262 ? -15.892 -1.125 1.377 1.00 90.50 262 HIS A C 1
ATOM 2130 O O . HIS A 1 262 ? -16.818 -1.635 2.012 1.00 90.50 262 HIS A O 1
ATOM 2136 N N . VAL A 1 263 ? -14.606 -1.209 1.723 1.00 86.38 263 VAL A N 1
ATOM 2137 C CA . VAL A 1 263 ? -14.085 -1.754 2.986 1.00 86.38 263 VAL A CA 1
ATOM 2138 C C . VAL A 1 263 ? -14.399 -0.801 4.142 1.00 86.38 263 VAL A C 1
ATOM 2140 O O . VAL A 1 263 ? -14.886 -1.288 5.194 1.00 86.38 263 VAL A O 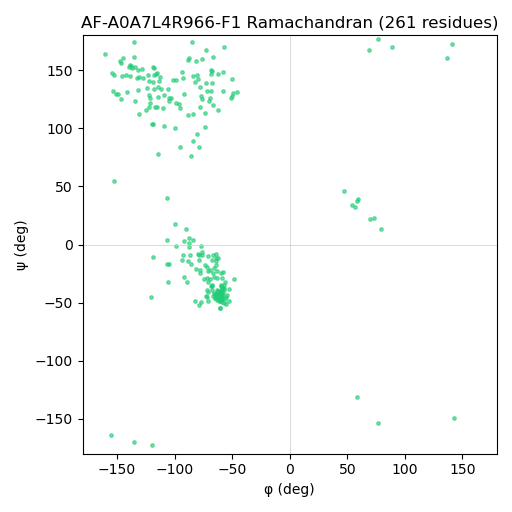1
#

Sequence (263 aa):
MVGGIKGLARRPFDGHTRTGTRHSYIVEELRRRGCRPQVDRYGNIWVEKGSGKRTVLFSSHLDVDPRIRRVSFRSGSEGERKVLSGVLDNAIGCYINLLLAEKGPKSGKAIYIFTASEEAEKRNPRRFAKSAREIVKELKRKRIKPDFCVAIDVTYPKLLHPQDKMDWGRKYDELFDSGDNTHCYLDGFSRPVSRRLGIHFVKRFRDHKVATRDFHGHDEAFVYDKMAPSFAFGPVVYGHFDKPDQKMPLAHLRTAIRFLRHV

Mean predicted aligned error: 3.87 Å